Protein AF-A0A368HC05-F1 (afdb_monomer)

Radius of gyration: 36.29 Å; Cα contacts (8 Å, |Δi|>4): 33; chains: 1; bounding box: 78×77×83 Å

pLDDT: mean 83.7, std 17.06, range [34.53, 97.25]

Secondary structure (DSSP, 8-state):
-----------TT-----TTGGGTSPTTSSS--PPSTT-HHHHHHHHHHHHHHTTHHHHHHHHTSPPPHHHHHHHHHHHHHHHHHHHHHHHHHHHHHTT-S--SSTT----S-TTTSS--PPSTT-HHHHHHHHHHHHHHTTHHHHHHHHTSPPPHHHHHHHHHHHHHHHHHHHHHHHHHHHHHTT-S--SSTT----

InterPro domains:
  IPR001911 Small ribosomal subunit protein bS21 [PF01165] (32-84)
  IPR001911 Small ribosomal subunit protein bS21 [PF01165] (119-171)
  IPR001911 Small ribosomal subunit protein bS21 [PTHR21109] (20-108)
  IPR001911 Small ribosomal subunit protein bS21 [TIGR00030] (31-81)
  IPR001911 Small ribosomal subunit protein bS21 [TIGR00030] (118-168)

Sequence (198 aa):
MVRKWRGTLTQPFAVKLFKGIWNAHPRYATRTVMVKDNDVDSAFSLLNRLLDAEGLLKIVRRTQYYQKPYMQRQQLSIEASTAIFNEDMNRKMHFLMRKNRPDAYPGIWNAHPRYATRTVMVKDNDVDSAFSLLNRLLDAEGLLKIVRRTQYYQKPYMQRQQLSIEASTAIFNEDMNRKMHFLMRKNRPDAYPGQITS

Nearest PDB structures (foldseek):
  6zm6-assembly1_AQ  TM=9.755E-01  e=1.947E-06  Homo sapiens
  6gaz-assembly1_AU  TM=9.883E-01  e=2.551E-06  Sus scrofa
  7nql-assembly1_AU  TM=9.882E-01  e=3.827E-06  Sus scrofa
  8any-assembly1_AQ  TM=9.782E-01  e=3.827E-06  Homo sapiens
  7og4-assembly1_AQ  TM=9.625E-01  e=5.014E-06  Homo sapiens

Mean predicted aligned error: 17.77 Å

Organism: Ancylostoma caninum (NCBI:txid29170)

Structure (mmCIF, N/CA/C/O backbone):
data_AF-A0A368HC05-F1
#
_entry.id   AF-A0A368HC05-F1
#
loop_
_atom_site.group_PDB
_atom_site.id
_atom_site.type_symbol
_atom_site.label_atom_id
_atom_site.label_alt_id
_atom_site.label_comp_id
_atom_site.label_asym_id
_atom_site.label_entity_id
_atom_site.label_seq_id
_atom_site.pdbx_PDB_ins_code
_atom_site.Cartn_x
_atom_site.Cartn_y
_atom_site.Cartn_z
_atom_site.occupancy
_atom_site.B_iso_or_equiv
_atom_site.auth_seq_id
_atom_site.auth_comp_id
_atom_site.auth_asym_id
_atom_site.auth_atom_id
_atom_site.pdbx_PDB_model_num
ATOM 1 N N . MET A 1 1 ? -18.661 45.485 46.479 1.00 35.66 1 MET A N 1
ATOM 2 C CA . MET A 1 1 ? -19.164 45.098 45.138 1.00 35.66 1 MET A CA 1
ATOM 3 C C . MET A 1 1 ? -18.105 44.265 44.426 1.00 35.66 1 MET A C 1
ATOM 5 O O . MET A 1 1 ? -17.102 44.820 44.003 1.00 35.66 1 MET A O 1
ATOM 9 N N . VAL A 1 2 ? -18.291 42.947 44.316 1.00 35.25 2 VAL A N 1
ATOM 10 C CA . VAL A 1 2 ? -17.380 42.070 43.555 1.00 35.25 2 VAL A CA 1
ATOM 11 C C . VAL A 1 2 ? -17.986 41.850 42.171 1.00 35.25 2 VAL A C 1
ATOM 13 O O . VAL A 1 2 ? -19.094 41.321 42.055 1.00 35.25 2 VAL A O 1
ATOM 16 N N . ARG A 1 3 ? -17.294 42.293 41.115 1.00 34.53 3 ARG A N 1
ATOM 17 C CA . ARG A 1 3 ? -17.710 42.058 39.726 1.00 34.53 3 ARG A CA 1
ATOM 18 C C . ARG A 1 3 ? -17.686 40.551 39.450 1.00 34.53 3 ARG A C 1
ATOM 20 O O . ARG A 1 3 ? -16.621 39.965 39.296 1.00 34.53 3 ARG A O 1
ATOM 27 N N . LYS A 1 4 ? -18.863 39.919 39.369 1.00 40.84 4 LYS A N 1
ATOM 28 C CA . LYS A 1 4 ? -19.010 38.563 38.819 1.00 40.84 4 LYS A CA 1
ATOM 29 C C . LYS A 1 4 ? -18.745 38.633 37.316 1.00 40.84 4 LYS A C 1
ATOM 31 O O . LYS A 1 4 ? -19.579 39.126 36.560 1.00 40.84 4 LYS A O 1
ATOM 36 N N . TRP A 1 5 ? -17.569 38.183 36.899 1.00 35.38 5 TRP A N 1
ATOM 37 C CA . TRP A 1 5 ? -17.199 38.081 35.492 1.00 35.38 5 TRP A CA 1
ATOM 38 C C . TRP A 1 5 ? -18.128 37.064 34.799 1.00 35.38 5 TRP A C 1
ATOM 40 O O . TRP A 1 5 ? -18.176 35.900 35.191 1.00 35.38 5 TRP A O 1
ATOM 50 N N . ARG A 1 6 ? -18.919 37.509 33.811 1.00 43.97 6 ARG A N 1
ATOM 51 C CA . ARG A 1 6 ? -19.836 36.679 32.999 1.00 43.97 6 ARG A CA 1
ATOM 52 C C . ARG A 1 6 ? -19.186 36.275 31.670 1.00 43.97 6 ARG A C 1
ATOM 54 O O . ARG A 1 6 ? -19.789 36.427 30.614 1.00 43.97 6 ARG A O 1
ATOM 61 N N . GLY A 1 7 ? -17.939 35.818 31.698 1.00 42.97 7 GLY A N 1
ATOM 62 C CA . GLY A 1 7 ? -17.304 35.274 30.501 1.00 42.97 7 GLY A CA 1
ATOM 63 C C . GLY A 1 7 ? -17.669 33.807 30.331 1.00 42.97 7 GLY A C 1
ATOM 64 O O . GLY A 1 7 ? -17.359 32.980 31.186 1.00 42.97 7 GLY A O 1
ATOM 65 N N . THR A 1 8 ? -18.340 33.477 29.234 1.00 47.59 8 THR A N 1
ATOM 66 C CA . THR A 1 8 ? -18.475 32.102 28.760 1.00 47.59 8 THR A CA 1
ATOM 67 C C . THR A 1 8 ? -17.108 31.656 28.249 1.00 47.59 8 THR A C 1
ATOM 69 O O . THR A 1 8 ? -16.654 32.081 27.192 1.00 47.59 8 THR A O 1
ATOM 72 N N . LEU A 1 9 ? -16.412 30.833 29.033 1.00 42.25 9 LEU A N 1
ATOM 73 C CA . LEU A 1 9 ? -15.150 30.223 28.625 1.00 42.25 9 LEU A CA 1
ATOM 74 C C . LEU A 1 9 ? -15.465 29.198 27.525 1.00 42.25 9 LEU A C 1
ATOM 76 O O . LEU A 1 9 ? -15.889 28.077 27.797 1.00 42.25 9 LEU A O 1
ATOM 80 N N . THR A 1 10 ? -15.352 29.614 26.266 1.00 43.38 10 THR A N 1
ATOM 81 C CA . THR A 1 10 ? -15.552 28.741 25.108 1.00 43.38 10 THR A CA 1
ATOM 82 C C . THR A 1 10 ? -14.300 27.895 24.901 1.00 43.38 10 THR A C 1
ATOM 84 O O . THR A 1 10 ? -13.273 28.404 24.453 1.00 43.38 10 THR A O 1
ATOM 87 N N . GLN A 1 11 ? -14.367 26.600 25.217 1.00 47.38 11 GLN A N 1
ATOM 88 C CA . GLN A 1 11 ? -13.366 25.645 24.738 1.00 47.38 11 GLN A CA 1
ATOM 89 C C . GLN A 1 11 ? -13.563 25.392 23.230 1.00 47.38 11 GLN A C 1
ATOM 91 O O . GLN A 1 11 ? -14.706 25.282 22.783 1.00 47.38 11 GLN A O 1
ATOM 96 N N . PRO A 1 12 ? -12.482 25.249 22.441 1.00 45.84 12 PRO A N 1
ATOM 97 C CA . PRO A 1 12 ? -12.540 25.236 20.974 1.00 45.84 12 PRO A CA 1
ATOM 98 C C . PRO A 1 12 ? -13.197 23.995 20.341 1.00 45.84 12 PRO A C 1
ATOM 100 O O . PRO A 1 12 ? -13.335 23.952 19.123 1.00 45.84 12 PRO A O 1
ATOM 103 N N . PHE A 1 13 ? -13.627 23.001 21.130 1.00 49.38 13 PHE A N 1
ATOM 104 C CA . PHE A 1 13 ? -14.215 21.750 20.618 1.00 49.38 13 PHE A CA 1
ATOM 105 C C . PHE A 1 13 ? -15.522 21.330 21.314 1.00 49.38 13 PHE A C 1
ATOM 107 O O . PHE A 1 13 ? -15.960 20.192 21.164 1.00 49.38 13 PHE A O 1
ATOM 114 N N . ALA A 1 14 ? -16.162 22.219 22.078 1.00 41.44 14 ALA A N 1
ATOM 115 C CA . ALA A 1 14 ? -17.367 21.883 22.831 1.00 41.44 14 ALA A CA 1
ATOM 116 C C . ALA A 1 14 ? -18.643 22.309 22.086 1.00 41.44 14 ALA A C 1
ATOM 118 O O . ALA A 1 14 ? -18.869 23.494 21.832 1.00 41.44 14 ALA A O 1
ATOM 119 N N . VAL A 1 15 ? -19.513 21.336 21.794 1.00 47.12 15 VAL A N 1
ATOM 120 C CA . VAL A 1 15 ? -20.947 21.563 21.555 1.00 47.12 15 VAL A CA 1
ATOM 121 C C . VAL A 1 15 ? -21.466 22.535 22.619 1.00 47.12 15 VAL A C 1
ATOM 123 O O . VAL A 1 15 ? -21.141 22.385 23.798 1.00 47.12 15 VAL A O 1
ATOM 126 N N . LYS A 1 16 ? -22.262 23.537 22.217 1.00 43.28 16 LYS A N 1
ATOM 127 C CA . LYS A 1 16 ? -22.905 24.485 23.141 1.00 43.28 16 LYS A CA 1
ATOM 128 C C . LYS A 1 16 ? -23.723 23.697 24.168 1.00 43.28 16 LYS A C 1
ATOM 130 O O . LYS A 1 16 ? -24.840 23.274 23.880 1.00 43.28 16 LYS A O 1
ATOM 135 N N . LEU A 1 17 ? -23.179 23.498 25.366 1.00 45.72 17 LEU A N 1
ATOM 136 C CA . LEU A 1 17 ? -23.928 22.943 26.486 1.00 45.72 17 LEU A CA 1
ATOM 137 C C . LEU A 1 17 ? -24.874 24.033 26.990 1.00 45.72 17 LEU A C 1
ATOM 139 O O . LEU A 1 17 ? -24.558 24.797 27.901 1.00 45.72 17 LEU A O 1
ATOM 143 N N . PHE A 1 18 ? -26.044 24.127 26.361 1.00 45.69 18 PHE A N 1
ATOM 144 C CA . PHE A 1 18 ? -27.185 24.786 26.976 1.00 45.69 18 PHE A CA 1
ATOM 145 C C . PHE A 1 18 ? -27.462 24.111 28.327 1.00 45.69 18 PHE A C 1
ATOM 147 O O . PHE A 1 18 ? -27.410 22.885 28.466 1.00 45.69 18 PHE A O 1
ATOM 154 N N . LYS A 1 19 ? -27.741 24.919 29.348 1.00 44.38 19 LYS A N 1
ATOM 155 C CA . LYS A 1 19 ? -28.066 24.445 30.694 1.00 44.38 19 LYS A CA 1
ATOM 156 C C . LYS A 1 19 ? -29.402 23.682 30.637 1.00 44.38 19 LYS A C 1
ATOM 158 O O . LYS A 1 19 ? -30.432 24.311 30.440 1.00 44.38 19 LYS A O 1
ATOM 163 N N . GLY A 1 20 ? -29.380 22.351 30.782 1.00 53.03 20 GLY A N 1
ATOM 164 C CA . GLY A 1 20 ? -30.595 21.512 30.855 1.00 53.03 20 GLY A CA 1
ATOM 165 C C . GLY A 1 20 ? -30.603 20.209 30.037 1.00 53.03 20 GLY A C 1
ATOM 166 O O . GLY A 1 20 ? -31.472 19.375 30.261 1.00 53.03 20 GLY A O 1
ATOM 167 N N . ILE A 1 21 ? -29.638 19.974 29.139 1.00 52.88 21 ILE A N 1
ATOM 168 C CA . ILE A 1 21 ? -29.649 18.792 28.240 1.00 52.88 21 ILE A CA 1
ATOM 169 C C . ILE A 1 21 ? -29.359 17.461 28.957 1.00 52.88 21 ILE A C 1
ATOM 171 O O . ILE A 1 21 ? -29.750 16.402 28.471 1.00 52.88 21 ILE A O 1
ATOM 175 N N . TRP A 1 22 ? -28.755 17.493 30.146 1.00 50.25 22 TRP A N 1
ATOM 176 C CA . TRP A 1 22 ? -28.399 16.284 30.901 1.00 50.25 22 TRP A CA 1
ATOM 177 C C . TRP A 1 22 ? -29.6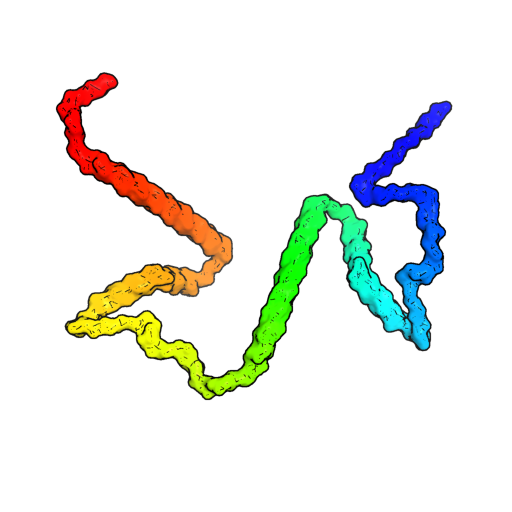02 15.400 31.293 1.00 50.25 22 TRP A C 1
ATOM 179 O O . TRP A 1 22 ? -29.396 14.241 31.631 1.00 50.25 22 TRP A O 1
ATOM 189 N N . ASN A 1 23 ? -30.838 15.908 31.170 1.00 54.50 23 ASN A N 1
ATOM 190 C CA . ASN A 1 23 ? -32.089 15.164 31.380 1.00 54.50 23 ASN A CA 1
ATOM 191 C C . ASN A 1 23 ? -33.071 15.260 30.191 1.00 54.50 23 ASN A C 1
ATOM 193 O O . ASN A 1 23 ? -34.251 14.965 30.356 1.00 54.50 23 ASN A O 1
ATOM 197 N N . ALA A 1 24 ? -32.629 15.708 29.008 1.00 63.72 24 ALA A N 1
ATOM 198 C CA . ALA A 1 24 ? -33.524 15.869 27.855 1.00 63.72 24 ALA A CA 1
ATOM 199 C C . ALA A 1 24 ? -33.944 14.526 27.232 1.00 63.72 24 ALA A C 1
ATOM 201 O O . ALA A 1 24 ? -35.020 14.423 26.649 1.00 63.72 24 ALA A O 1
ATOM 202 N N . HIS A 1 25 ? -33.101 13.495 27.354 1.00 67.31 25 HIS A N 1
ATOM 203 C CA . HIS A 1 25 ? -33.388 12.166 26.823 1.00 67.31 25 HIS A CA 1
ATOM 204 C C . HIS A 1 25 ? -34.002 11.255 27.893 1.00 67.31 25 HIS A C 1
ATOM 206 O O . HIS A 1 25 ? -33.554 11.288 29.045 1.00 67.31 25 HIS A O 1
ATOM 212 N N . PRO A 1 26 ? -34.987 10.410 27.531 1.00 82.56 26 PRO A N 1
ATOM 213 C CA . PRO A 1 26 ? -35.570 9.454 28.460 1.00 82.56 26 PRO A CA 1
ATOM 214 C C . PRO A 1 26 ? -34.496 8.540 29.058 1.00 82.56 26 PRO A C 1
ATOM 216 O O . PRO A 1 26 ? -33.637 8.003 28.349 1.00 82.56 26 PRO A O 1
ATOM 219 N N . ARG A 1 27 ? -34.551 8.348 30.380 1.00 81.88 27 ARG A N 1
ATOM 220 C CA . ARG A 1 27 ? -33.672 7.400 31.071 1.00 81.88 27 ARG A CA 1
ATOM 221 C C . ARG A 1 27 ? -33.913 5.992 30.535 1.00 81.88 27 ARG A C 1
ATOM 223 O O . ARG A 1 27 ? -35.046 5.623 30.252 1.00 81.88 27 ARG A O 1
ATOM 230 N N . TYR A 1 28 ? -32.837 5.221 30.412 1.00 84.06 28 TYR A N 1
ATOM 231 C CA . TYR A 1 28 ? -32.855 3.825 29.959 1.00 84.06 28 TYR A CA 1
ATOM 232 C C . TYR A 1 28 ? -33.336 3.580 28.520 1.00 84.06 28 TYR A C 1
ATOM 234 O O . TYR A 1 28 ? -33.469 2.427 28.124 1.00 84.06 28 TYR A O 1
ATOM 242 N N . ALA A 1 29 ? -33.546 4.626 27.716 1.00 85.31 29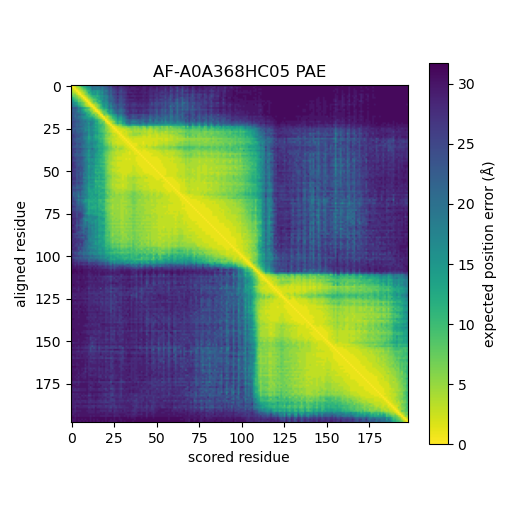 ALA A N 1
ATOM 243 C CA . ALA A 1 29 ? -33.904 4.472 26.305 1.00 85.31 29 ALA A CA 1
ATOM 244 C C . ALA A 1 29 ? -32.689 4.268 25.387 1.00 85.31 29 ALA A C 1
ATOM 246 O O . ALA A 1 29 ? -32.823 3.729 24.295 1.00 85.31 29 ALA A O 1
ATOM 247 N N . THR A 1 30 ? -31.502 4.717 25.803 1.00 84.81 30 THR A N 1
ATOM 248 C CA . THR A 1 30 ? -30.283 4.626 24.988 1.00 84.81 30 THR A CA 1
ATOM 249 C C . THR A 1 30 ? -29.269 3.696 25.636 1.00 84.81 30 THR A C 1
ATOM 251 O O . THR A 1 30 ? -29.061 3.759 26.847 1.00 84.81 30 THR A O 1
ATOM 254 N N . ARG A 1 31 ? -28.615 2.861 24.815 1.00 87.25 31 ARG A N 1
ATOM 255 C CA . ARG A 1 31 ? -27.502 1.971 25.212 1.00 87.25 31 ARG A CA 1
ATOM 256 C C . ARG A 1 31 ? -27.833 1.047 26.390 1.00 87.25 31 ARG A C 1
ATOM 258 O O . ARG A 1 31 ? -26.967 0.719 27.195 1.00 87.25 31 ARG A O 1
ATOM 265 N N . THR A 1 32 ? -29.091 0.641 26.487 1.00 91.44 32 THR A N 1
ATOM 266 C CA . THR A 1 32 ? -29.581 -0.350 27.441 1.00 91.44 32 THR A CA 1
ATOM 267 C C . THR A 1 32 ? -29.785 -1.683 26.738 1.00 91.44 32 THR A C 1
ATOM 269 O O . THR A 1 32 ? -30.194 -1.738 25.580 1.00 91.44 32 THR A O 1
ATOM 272 N N . VAL A 1 33 ? -29.469 -2.767 27.440 1.00 94.12 33 VAL A N 1
ATOM 273 C CA . VAL A 1 33 ? -29.647 -4.140 26.964 1.00 94.12 33 VAL A CA 1
ATOM 274 C C . VAL A 1 33 ? -30.415 -4.892 28.039 1.00 94.12 33 VAL A C 1
ATOM 276 O O . VAL A 1 33 ? -30.068 -4.812 29.217 1.00 94.12 33 VAL A O 1
ATOM 279 N N . MET A 1 34 ? -31.476 -5.589 27.636 1.00 95.69 34 MET A N 1
ATOM 280 C CA . MET A 1 34 ? -32.229 -6.463 28.532 1.00 95.69 34 MET A CA 1
ATOM 281 C C . MET A 1 34 ? -31.489 -7.788 28.696 1.00 95.69 34 MET A C 1
ATOM 283 O O . MET A 1 34 ? -30.987 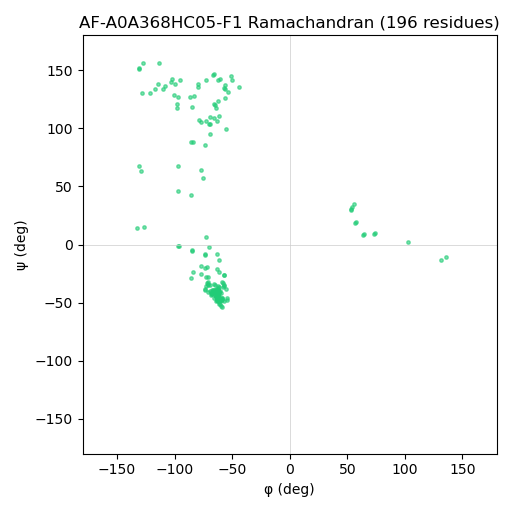-8.350 27.722 1.00 95.69 34 MET A O 1
ATOM 287 N N . VAL A 1 35 ? -31.443 -8.288 29.928 1.00 97.06 35 VAL A N 1
ATOM 288 C CA . VAL A 1 35 ? -30.842 -9.584 30.246 1.00 97.06 35 VAL A CA 1
ATOM 289 C C . VAL A 1 35 ? -31.900 -10.667 30.067 1.00 97.06 35 VAL A C 1
ATOM 291 O O . VAL A 1 35 ? -32.989 -10.570 30.631 1.00 97.06 35 VAL A O 1
ATOM 294 N N . LYS A 1 36 ? -31.583 -11.694 29.277 1.00 96.12 36 LYS A N 1
ATOM 295 C CA . LYS A 1 36 ? -32.444 -12.862 29.079 1.00 96.12 36 LYS A CA 1
ATOM 296 C C . LYS A 1 36 ? -31.947 -14.003 29.966 1.00 96.12 36 LYS A C 1
ATOM 298 O O . LYS A 1 36 ? -30.743 -14.196 30.071 1.00 96.12 36 LYS A O 1
ATOM 303 N N . ASP A 1 37 ? -32.863 -14.728 30.609 1.00 96.12 37 ASP A N 1
ATOM 304 C CA . ASP A 1 37 ? -32.568 -15.939 31.396 1.00 96.12 37 ASP A CA 1
ATOM 305 C C . ASP A 1 37 ? -31.469 -15.749 32.468 1.00 96.12 37 ASP A C 1
ATOM 307 O O . ASP A 1 37 ? -30.741 -16.676 32.805 1.00 96.12 37 ASP A O 1
ATOM 311 N N . ASN A 1 38 ? -31.350 -14.527 33.006 1.00 95.38 38 ASN A N 1
ATOM 312 C CA . ASN A 1 38 ? -30.307 -14.112 33.955 1.00 95.38 38 ASN A CA 1
ATOM 313 C C . ASN A 1 38 ? -28.853 -14.285 33.449 1.00 95.38 38 ASN A C 1
ATOM 315 O O . ASN A 1 38 ? -27.916 -14.276 34.246 1.00 95.38 38 ASN A O 1
ATOM 319 N N . ASP A 1 39 ? -28.644 -14.399 32.135 1.00 96.69 39 ASP A N 1
ATOM 320 C CA . ASP A 1 39 ? -27.316 -14.473 31.521 1.00 96.69 39 ASP A CA 1
ATOM 321 C C . ASP A 1 39 ? -26.732 -13.068 31.297 1.00 96.69 39 ASP A C 1
ATOM 323 O O . ASP A 1 39 ? -26.915 -12.418 30.262 1.00 96.69 39 ASP A O 1
ATOM 327 N N . VAL A 1 40 ? -26.044 -12.572 32.325 1.00 96.44 40 VAL A N 1
ATOM 328 C CA . VAL A 1 40 ? -25.442 -11.232 32.337 1.00 96.44 40 VAL A CA 1
ATOM 329 C C . VAL A 1 40 ? -24.232 -11.140 31.402 1.00 96.44 40 VAL A C 1
ATOM 331 O O . VAL A 1 40 ? -24.004 -10.088 30.800 1.00 96.44 40 VAL A O 1
ATOM 334 N N . ASP A 1 41 ? -23.477 -12.226 31.231 1.00 97.19 41 ASP A N 1
ATOM 335 C CA . ASP A 1 41 ? -22.230 -12.225 30.463 1.00 97.19 41 ASP A CA 1
ATOM 336 C C . ASP A 1 41 ? -22.488 -12.070 28.963 1.00 97.19 41 ASP A C 1
ATOM 338 O O . ASP A 1 41 ? -21.793 -11.301 28.280 1.00 97.19 41 ASP A O 1
ATOM 342 N N . SER A 1 42 ? -23.518 -12.738 28.435 1.00 96.69 42 SER A N 1
ATOM 343 C CA . SER A 1 42 ? -23.902 -12.568 27.032 1.00 96.69 42 SER A CA 1
ATOM 344 C C . SER A 1 42 ? -24.486 -11.181 26.768 1.00 96.69 42 SER A C 1
ATOM 346 O O . SER A 1 42 ? -24.131 -10.550 25.765 1.00 96.69 42 SER A O 1
ATOM 348 N N . ALA A 1 43 ? -25.301 -10.656 27.690 1.00 97.25 43 ALA A N 1
ATOM 349 C CA . ALA A 1 43 ? -25.859 -9.309 27.610 1.00 97.25 43 ALA A CA 1
ATOM 350 C C . ALA A 1 43 ? -24.762 -8.230 27.639 1.00 97.25 43 ALA A C 1
ATOM 352 O O . ALA A 1 43 ? -24.772 -7.307 26.820 1.00 97.25 43 ALA A O 1
ATOM 353 N N . PHE A 1 44 ? -23.772 -8.366 28.525 1.00 96.75 44 PHE A N 1
ATOM 354 C CA . PHE A 1 44 ? -22.635 -7.450 28.614 1.00 96.75 44 PHE A CA 1
ATOM 355 C C . PHE A 1 44 ? -21.731 -7.533 27.379 1.00 96.75 44 PHE A C 1
ATOM 357 O O . PHE A 1 44 ? -21.318 -6.511 26.826 1.00 96.75 44 PHE A O 1
ATOM 364 N N . SER A 1 45 ? -21.464 -8.746 26.891 1.00 96.69 45 SER A N 1
ATOM 365 C CA . SER A 1 45 ? -20.699 -8.965 25.658 1.00 96.69 45 SER A CA 1
ATOM 366 C C . SER A 1 45 ? -21.399 -8.357 24.437 1.00 96.69 45 SER A C 1
ATOM 368 O O . SER A 1 45 ? -20.748 -7.767 23.570 1.00 96.69 45 SER A O 1
ATOM 370 N N . LEU A 1 46 ? -22.731 -8.459 24.373 1.00 96.00 46 LEU A N 1
ATOM 371 C CA . LEU A 1 46 ? -23.548 -7.819 23.343 1.00 96.00 46 LEU A CA 1
ATOM 372 C C . LEU A 1 46 ? -23.490 -6.294 23.450 1.00 96.00 46 LEU A C 1
ATOM 374 O O . LEU A 1 46 ? -23.252 -5.637 22.437 1.00 96.00 46 LEU A O 1
ATOM 378 N N . LEU A 1 47 ? -23.628 -5.740 24.658 1.00 95.56 47 LEU A N 1
ATOM 379 C CA . LEU A 1 47 ? -23.494 -4.304 24.894 1.00 95.56 47 LEU A CA 1
ATOM 380 C C . LEU A 1 47 ? -22.123 -3.791 24.430 1.00 95.56 47 LEU A C 1
ATOM 382 O O . LEU A 1 47 ? -22.059 -2.830 23.669 1.00 95.56 47 LEU A O 1
ATOM 386 N N . ASN A 1 48 ? -21.030 -4.461 24.806 1.00 95.62 48 ASN A N 1
ATOM 387 C CA . ASN A 1 48 ? -19.680 -4.079 24.382 1.00 95.62 48 ASN A CA 1
ATOM 388 C C . ASN A 1 48 ? -19.507 -4.114 22.861 1.00 95.62 48 ASN A C 1
ATOM 390 O O . ASN A 1 48 ? -18.898 -3.205 22.299 1.00 95.62 48 ASN A O 1
ATOM 394 N N . ARG A 1 49 ? -20.073 -5.120 22.182 1.00 96.31 49 ARG A N 1
ATOM 395 C CA . ARG A 1 49 ? -20.038 -5.211 20.715 1.00 96.31 49 ARG A CA 1
ATOM 396 C C . ARG A 1 49 ? -20.777 -4.047 20.055 1.00 96.31 49 ARG A C 1
ATOM 398 O O . ARG A 1 49 ? -20.264 -3.482 19.095 1.00 96.31 49 ARG A O 1
ATOM 405 N N . LEU A 1 50 ? -21.952 -3.677 20.570 1.00 94.94 50 LEU A N 1
ATOM 406 C CA . LEU A 1 50 ? -22.719 -2.530 20.071 1.00 94.94 50 LEU A CA 1
ATOM 407 C C . LEU A 1 50 ? -21.955 -1.214 20.282 1.00 94.94 50 LEU A C 1
ATOM 409 O O . LEU A 1 50 ? -21.833 -0.417 19.355 1.00 94.94 50 LEU A O 1
ATOM 413 N N . LEU A 1 51 ? -21.364 -1.019 21.465 1.00 92.81 51 LEU A N 1
ATOM 414 C CA . LEU A 1 51 ? -20.559 0.169 21.769 1.00 92.81 51 LEU A CA 1
ATOM 415 C C . LEU A 1 51 ? -19.283 0.262 20.917 1.00 92.81 51 LEU A C 1
ATOM 417 O O . LEU A 1 51 ? -18.860 1.367 20.569 1.00 92.81 51 LEU A O 1
ATOM 421 N N . ASP A 1 52 ? -18.652 -0.868 20.588 1.00 92.50 52 ASP A N 1
ATOM 422 C CA . ASP A 1 52 ? -17.476 -0.894 19.713 1.00 92.50 52 ASP A CA 1
ATOM 423 C C . ASP A 1 52 ? -17.844 -0.647 18.243 1.00 92.50 52 ASP A C 1
ATOM 425 O O . ASP A 1 52 ? -17.147 0.104 17.559 1.00 92.50 52 ASP A O 1
ATOM 429 N N . ALA A 1 53 ? -18.978 -1.189 17.777 1.00 92.31 53 ALA A N 1
ATOM 430 C CA . ALA A 1 53 ? -19.503 -0.950 16.431 1.00 92.31 53 ALA A CA 1
ATOM 431 C C . ALA A 1 53 ? -19.844 0.533 16.190 1.00 92.31 53 ALA A C 1
ATOM 433 O O . ALA A 1 53 ? -19.535 1.068 15.127 1.00 92.31 53 ALA A O 1
ATOM 434 N N . GLU A 1 54 ? -20.400 1.223 17.192 1.00 89.56 54 GLU A N 1
ATOM 435 C CA . GLU A 1 54 ? -20.608 2.682 17.170 1.00 89.56 54 GLU A CA 1
ATOM 436 C C . GLU A 1 54 ? -19.303 3.485 17.358 1.00 89.56 54 GLU A C 1
ATOM 438 O O . GLU A 1 54 ? -19.288 4.710 17.225 1.00 89.56 54 GLU A O 1
ATOM 443 N N . GLY A 1 55 ? -18.194 2.824 17.703 1.00 87.25 55 GLY A N 1
ATOM 444 C CA . GLY A 1 55 ? -16.901 3.457 17.958 1.00 87.25 55 GLY A CA 1
ATOM 445 C C . GLY A 1 55 ? -16.806 4.207 19.292 1.00 87.25 55 GLY A C 1
ATOM 446 O O . GLY A 1 55 ? -15.806 4.887 19.535 1.00 87.25 55 GLY A O 1
ATOM 447 N N . LEU A 1 56 ? -17.789 4.076 20.190 1.00 87.69 56 LEU A N 1
ATOM 448 C CA . LEU A 1 56 ? -17.819 4.780 21.478 1.00 87.69 56 LEU A CA 1
ATOM 449 C C . LEU A 1 56 ? -16.643 4.399 22.372 1.00 87.69 56 LEU A C 1
ATOM 451 O O . LEU A 1 56 ? -16.025 5.274 22.976 1.00 87.69 56 LEU A O 1
ATOM 455 N N . LEU A 1 57 ? -16.271 3.117 22.404 1.00 88.94 57 LEU A N 1
ATOM 456 C CA . LEU A 1 57 ? -15.106 2.667 23.170 1.00 88.94 57 LEU A CA 1
ATOM 457 C C . LEU A 1 57 ? -13.808 3.309 22.659 1.00 88.94 57 LEU A C 1
ATOM 459 O O . LEU A 1 57 ? -12.941 3.672 23.457 1.00 88.94 57 LEU A O 1
ATOM 463 N N . LYS A 1 58 ? -13.682 3.519 21.341 1.00 87.69 58 LYS A N 1
ATOM 464 C CA . LYS A 1 58 ? -12.540 4.237 20.750 1.00 87.69 58 LYS A CA 1
ATOM 465 C C . LYS A 1 58 ? -12.550 5.709 21.142 1.00 87.69 58 LYS A C 1
ATOM 467 O O . LYS A 1 58 ? -11.493 6.237 21.476 1.00 87.69 58 LYS A O 1
ATOM 472 N N . ILE A 1 59 ? -13.716 6.357 21.126 1.00 89.12 59 ILE A N 1
ATOM 473 C CA . ILE A 1 59 ? -13.860 7.756 21.551 1.00 89.12 59 ILE A CA 1
ATOM 474 C C . ILE A 1 59 ? -13.424 7.899 23.007 1.00 89.12 59 ILE A C 1
ATOM 476 O O . ILE A 1 59 ? -12.515 8.677 23.270 1.00 89.12 59 ILE A O 1
ATOM 480 N N . VAL A 1 60 ? -13.981 7.093 23.919 1.00 88.94 60 VAL A N 1
ATOM 481 C CA . VAL A 1 60 ? -13.660 7.135 25.357 1.00 88.94 60 VAL A CA 1
ATOM 482 C C . VAL A 1 60 ? -12.155 6.993 25.596 1.00 88.94 60 VAL A C 1
ATOM 484 O O . VAL A 1 60 ? -11.568 7.813 26.301 1.00 88.94 60 VAL A O 1
ATOM 487 N N . ARG A 1 61 ? -11.509 6.008 24.954 1.00 88.81 61 ARG A N 1
ATOM 488 C CA . ARG A 1 61 ? -10.054 5.794 25.059 1.00 88.81 61 ARG A CA 1
ATOM 489 C C . ARG A 1 61 ? -9.248 6.975 24.509 1.00 88.81 61 ARG A C 1
ATOM 491 O O . ARG A 1 61 ? -8.258 7.370 25.113 1.00 88.81 61 ARG A O 1
ATOM 498 N N . ARG A 1 62 ? -9.665 7.561 23.381 1.00 86.31 62 ARG A N 1
ATOM 499 C CA . ARG A 1 62 ? -8.980 8.710 22.756 1.00 86.31 62 ARG A CA 1
ATOM 500 C C . ARG A 1 62 ? -9.148 10.002 23.548 1.00 86.31 62 ARG A C 1
ATOM 502 O O . ARG A 1 62 ? -8.236 10.816 23.556 1.00 86.31 62 ARG A O 1
ATOM 509 N N . THR A 1 63 ? -10.291 10.197 24.202 1.00 87.25 63 THR A N 1
ATOM 510 C CA . THR A 1 63 ? -10.586 11.407 24.982 1.00 87.25 63 THR A CA 1
ATOM 511 C C . THR A 1 63 ? -10.050 11.362 26.409 1.00 87.25 63 THR A C 1
ATOM 513 O O . THR A 1 6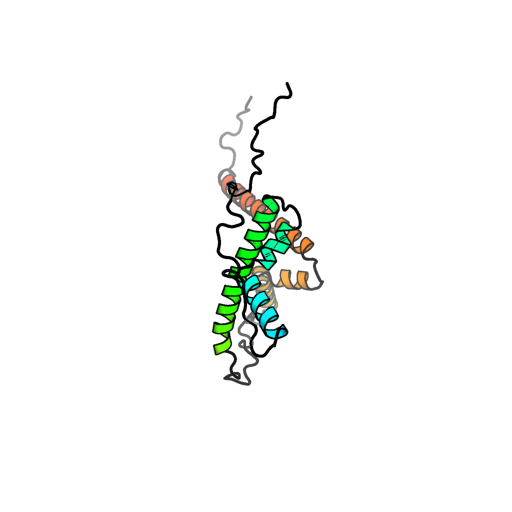3 ? -10.154 12.362 27.113 1.00 87.25 63 THR A O 1
ATOM 516 N N . GLN A 1 64 ? -9.473 10.237 26.848 1.00 87.75 64 GLN A N 1
ATOM 517 C CA . GLN A 1 64 ? -8.862 10.122 28.176 1.00 87.75 64 GLN A CA 1
ATOM 518 C C . GLN A 1 64 ? -7.729 11.142 28.377 1.00 87.75 64 GLN A C 1
ATOM 520 O O . GLN A 1 64 ? -7.544 11.652 29.480 1.00 87.75 64 GLN A O 1
ATOM 525 N N . TYR A 1 65 ? -7.012 11.480 27.301 1.00 91.06 65 TYR A N 1
ATOM 526 C CA . TYR A 1 65 ? -5.974 12.505 27.287 1.00 91.06 65 TYR A CA 1
ATOM 527 C C . TYR A 1 65 ? -6.183 13.456 26.111 1.00 91.06 65 TYR A C 1
ATOM 529 O O . TYR A 1 65 ? -6.706 13.076 25.066 1.00 91.06 65 TYR A O 1
ATOM 537 N N . TYR A 1 66 ? -5.747 14.707 26.261 1.00 91.81 66 TYR A N 1
ATOM 538 C CA . TYR A 1 66 ? -5.838 15.672 25.171 1.00 91.81 66 TYR A CA 1
ATOM 539 C C . TYR A 1 66 ? -4.937 15.269 23.995 1.00 91.81 66 TYR A C 1
ATOM 541 O O . TYR A 1 66 ? -3.713 15.198 24.123 1.00 91.81 66 TYR A O 1
ATOM 549 N N . GLN A 1 67 ? -5.546 15.075 22.826 1.00 88.06 67 GLN A N 1
ATOM 550 C CA . GLN A 1 67 ? -4.845 14.849 21.568 1.00 88.06 67 GLN A CA 1
ATOM 551 C C . GLN A 1 67 ? -4.737 16.163 20.785 1.00 88.06 67 GLN A C 1
ATOM 553 O O . GLN A 1 67 ? -5.735 16.831 20.517 1.00 88.06 67 GLN A O 1
ATOM 558 N N . LYS A 1 68 ? -3.520 16.537 20.375 1.00 93.56 68 LYS A N 1
ATOM 559 C CA . LYS A 1 68 ? -3.305 17.748 19.568 1.00 93.56 68 LYS A CA 1
ATOM 560 C C . LYS A 1 68 ? -3.957 17.596 18.176 1.00 93.56 68 LYS A C 1
ATOM 562 O O . LYS A 1 68 ? -3.883 16.507 17.601 1.00 93.56 68 LYS A O 1
ATOM 567 N N . PRO A 1 69 ? -4.484 18.671 17.554 1.00 93.56 69 PRO A N 1
ATOM 568 C CA . PRO A 1 69 ? -5.221 18.574 16.287 1.00 93.56 69 PRO A CA 1
ATOM 569 C C . PRO A 1 69 ? -4.447 17.924 15.133 1.00 93.56 69 PRO A C 1
ATOM 571 O O . PRO A 1 69 ? -5.026 17.205 14.323 1.00 93.56 69 PRO A O 1
ATOM 574 N N . TYR A 1 70 ? -3.131 18.146 15.040 1.00 93.69 70 TYR A N 1
ATOM 575 C CA . TYR A 1 70 ? -2.323 17.523 13.986 1.00 93.69 70 TYR A CA 1
ATOM 576 C C . TYR A 1 70 ? -2.180 16.005 14.179 1.00 93.69 70 TYR A C 1
ATOM 578 O O . TYR A 1 70 ? -2.194 15.276 13.192 1.00 93.69 70 TYR A O 1
ATOM 586 N N . MET A 1 71 ? -2.102 15.527 15.428 1.00 93.81 71 MET A N 1
ATOM 587 C CA . MET A 1 71 ? -2.044 14.096 15.743 1.00 93.81 71 MET A CA 1
ATOM 588 C C . MET A 1 71 ? -3.364 13.418 15.374 1.00 93.81 71 MET A C 1
ATOM 590 O O . MET A 1 71 ? -3.361 12.335 14.799 1.00 93.81 71 MET A O 1
ATOM 594 N N . GLN A 1 72 ? -4.493 14.080 15.648 1.00 89.94 72 GLN A N 1
ATOM 595 C CA . GLN A 1 72 ? -5.816 13.580 15.275 1.00 89.94 72 GLN A CA 1
ATOM 596 C C . GLN A 1 72 ? -5.974 13.481 13.750 1.00 89.94 72 GLN A C 1
ATOM 598 O O . GLN A 1 72 ? -6.447 12.463 13.248 1.00 89.94 72 GLN A O 1
ATOM 603 N N . ARG A 1 73 ? -5.529 14.502 13.000 1.00 91.94 73 ARG A N 1
ATOM 604 C CA . ARG A 1 73 ? -5.535 14.476 11.526 1.00 91.94 73 ARG A CA 1
ATOM 605 C C . ARG A 1 73 ? -4.651 13.366 10.960 1.00 91.94 73 ARG A C 1
ATOM 607 O O . ARG A 1 73 ? -5.064 12.677 10.033 1.00 91.94 73 ARG A O 1
ATOM 614 N N . GLN A 1 74 ? -3.457 13.183 11.522 1.00 93.81 74 GLN A N 1
ATOM 615 C CA . GLN A 1 74 ? -2.545 12.116 11.112 1.00 93.81 74 GLN A CA 1
ATOM 616 C C . GLN A 1 74 ? -3.165 10.737 11.353 1.00 93.81 74 GLN A C 1
ATOM 618 O O . GLN A 1 74 ? -3.179 9.909 10.447 1.00 93.81 74 GLN A O 1
ATOM 623 N N . GLN A 1 75 ? -3.730 10.519 12.541 1.00 90.94 75 GLN A N 1
ATOM 624 C CA . GLN A 1 75 ? -4.397 9.269 12.891 1.00 90.94 75 GLN A CA 1
ATOM 625 C C . GLN A 1 75 ? -5.563 8.963 11.943 1.00 90.94 75 GLN A C 1
ATOM 627 O O . GLN A 1 75 ? -5.665 7.846 11.445 1.00 90.94 75 GLN A O 1
ATOM 632 N N . LEU A 1 76 ? -6.408 9.957 11.649 1.00 89.06 76 LEU A N 1
ATOM 633 C CA . LEU A 1 76 ? -7.540 9.803 10.733 1.00 89.06 76 LEU A CA 1
ATOM 634 C C . LEU A 1 76 ? -7.079 9.435 9.316 1.00 89.06 76 LEU A C 1
ATOM 636 O O . LEU A 1 76 ? -7.671 8.561 8.690 1.00 89.06 76 LEU A O 1
ATOM 640 N N . SER A 1 77 ? -5.999 10.053 8.831 1.00 92.75 77 SER A N 1
ATOM 641 C CA . SER A 1 77 ? -5.410 9.730 7.525 1.00 92.75 77 SER A CA 1
ATOM 642 C C . SER A 1 77 ? -4.887 8.289 7.463 1.00 92.75 77 SER A C 1
ATOM 644 O O . SER A 1 77 ? -5.152 7.568 6.498 1.00 92.75 77 SER A O 1
ATOM 646 N N . ILE A 1 78 ? -4.201 7.836 8.520 1.00 94.88 78 ILE A N 1
ATOM 647 C CA . ILE A 1 78 ? -3.710 6.455 8.636 1.00 94.88 78 ILE A CA 1
ATOM 648 C C . ILE A 1 78 ? -4.883 5.471 8.671 1.00 94.88 78 ILE A C 1
ATOM 650 O O . ILE A 1 78 ? -4.857 4.467 7.962 1.00 94.88 78 ILE A O 1
ATOM 654 N N . GLU A 1 79 ? -5.921 5.759 9.458 1.00 91.44 79 GLU A N 1
ATOM 655 C CA . GLU A 1 79 ? -7.115 4.914 9.568 1.00 91.44 79 GLU A CA 1
ATOM 656 C C . GLU A 1 79 ? -7.853 4.794 8.236 1.00 91.44 79 GLU A C 1
ATOM 658 O O . GLU A 1 79 ? -8.165 3.680 7.820 1.00 91.44 79 GLU A O 1
ATOM 663 N N . ALA A 1 80 ? -8.056 5.910 7.532 1.00 90.12 80 ALA A N 1
ATOM 664 C CA . ALA A 1 80 ? -8.676 5.913 6.211 1.00 90.12 80 ALA A CA 1
ATOM 665 C C . ALA A 1 80 ? -7.854 5.102 5.196 1.00 90.12 80 ALA A C 1
ATOM 667 O O . ALA A 1 80 ? -8.391 4.233 4.514 1.00 90.12 80 ALA A O 1
ATOM 668 N N . SER A 1 81 ? -6.538 5.328 5.143 1.00 90.69 81 SER A N 1
ATOM 669 C CA . SER A 1 81 ? -5.645 4.621 4.213 1.00 90.69 81 SER A CA 1
ATOM 670 C C . SER A 1 81 ? -5.601 3.116 4.495 1.00 90.69 81 SER A C 1
ATOM 672 O O . SER A 1 81 ? -5.646 2.303 3.576 1.00 90.69 81 SER A O 1
ATOM 674 N N . THR A 1 82 ? -5.562 2.738 5.775 1.00 93.94 82 THR A N 1
ATOM 675 C CA . THR A 1 82 ? -5.556 1.333 6.207 1.00 93.94 82 THR A CA 1
ATOM 676 C C . THR A 1 82 ? -6.887 0.652 5.892 1.00 93.94 82 THR A C 1
ATOM 678 O O . THR A 1 82 ? -6.895 -0.500 5.465 1.00 93.94 82 THR A O 1
ATOM 681 N N . ALA A 1 83 ? -8.013 1.352 6.065 1.00 92.56 83 ALA A N 1
ATOM 682 C CA . ALA A 1 83 ? -9.335 0.830 5.730 1.00 92.56 83 ALA A CA 1
ATOM 683 C C . ALA A 1 83 ? -9.467 0.548 4.226 1.00 92.56 83 ALA A C 1
ATOM 685 O O . ALA A 1 83 ? -9.850 -0.561 3.862 1.00 92.56 83 ALA A O 1
ATOM 686 N N . ILE A 1 84 ? -9.065 1.501 3.375 1.00 92.62 84 ILE A N 1
ATOM 687 C CA . ILE A 1 84 ? -9.062 1.339 1.911 1.00 92.62 84 ILE A CA 1
ATOM 688 C C . ILE A 1 84 ? -8.175 0.158 1.508 1.00 92.62 84 ILE A C 1
ATOM 690 O O . ILE A 1 84 ? -8.598 -0.716 0.755 1.00 92.62 84 ILE A O 1
ATOM 694 N N . PHE A 1 85 ? -6.961 0.086 2.059 1.00 95.75 85 PHE A N 1
ATOM 695 C CA . PHE A 1 85 ? -6.037 -1.005 1.765 1.00 95.75 85 PHE A CA 1
ATOM 696 C C . PHE A 1 85 ? -6.612 -2.372 2.153 1.00 95.75 85 PHE A C 1
ATOM 698 O O . PHE A 1 85 ? -6.570 -3.307 1.357 1.00 95.75 85 PHE A O 1
ATOM 705 N N . ASN A 1 86 ? -7.170 -2.497 3.359 1.00 94.38 86 ASN A N 1
ATOM 706 C CA . ASN A 1 86 ? -7.765 -3.748 3.826 1.00 94.38 86 ASN A CA 1
ATOM 707 C C . ASN A 1 86 ? -8.983 -4.145 2.984 1.00 94.38 86 ASN A C 1
ATOM 709 O O . ASN A 1 86 ? -9.156 -5.322 2.676 1.00 94.38 86 ASN A O 1
ATOM 713 N N . GLU A 1 87 ? -9.809 -3.177 2.588 1.00 95.75 87 GLU A N 1
ATOM 714 C CA . GLU A 1 87 ? -10.948 -3.408 1.704 1.00 95.75 87 GLU A CA 1
ATOM 715 C C . GLU A 1 87 ? -10.499 -3.937 0.334 1.00 95.75 87 GLU A C 1
ATOM 717 O O . GLU A 1 87 ? -10.986 -4.978 -0.116 1.00 95.75 87 GLU A O 1
ATOM 722 N N . ASP A 1 88 ? -9.521 -3.288 -0.297 1.00 96.69 88 ASP A N 1
ATOM 723 C CA . ASP A 1 88 ? -8.981 -3.711 -1.591 1.00 96.69 88 ASP A CA 1
ATOM 724 C C . ASP A 1 88 ? -8.266 -5.065 -1.509 1.00 96.69 88 ASP A C 1
ATOM 726 O O . ASP A 1 88 ? -8.431 -5.916 -2.389 1.00 96.69 88 ASP A O 1
ATOM 730 N N . MET A 1 89 ? -7.525 -5.319 -0.428 1.00 96.88 89 MET A N 1
ATOM 731 C CA . MET A 1 89 ? -6.900 -6.617 -0.172 1.00 96.88 89 MET A CA 1
ATOM 732 C C . MET A 1 89 ? -7.938 -7.725 -0.002 1.00 96.88 89 MET A C 1
ATOM 734 O O . MET A 1 89 ? -7.775 -8.798 -0.586 1.00 96.88 89 MET A O 1
ATOM 738 N N . ASN A 1 90 ? -9.028 -7.468 0.726 1.00 96.56 90 ASN A N 1
ATOM 739 C CA . ASN A 1 90 ? -10.128 -8.418 0.879 1.00 96.56 90 ASN A CA 1
ATOM 740 C C . ASN A 1 90 ? -10.812 -8.697 -0.463 1.00 96.56 90 ASN A C 1
ATOM 742 O O . ASN A 1 90 ? -11.027 -9.858 -0.815 1.00 96.56 90 ASN A O 1
ATOM 746 N N . ARG A 1 91 ? -11.082 -7.660 -1.265 1.00 96.25 91 ARG A N 1
ATOM 747 C CA . ARG A 1 91 ? -11.639 -7.808 -2.621 1.00 96.25 91 ARG A CA 1
ATOM 748 C C . ARG A 1 91 ? -10.725 -8.648 -3.515 1.00 96.25 91 ARG A C 1
ATOM 750 O O . ARG A 1 91 ? -11.190 -9.584 -4.168 1.00 96.25 91 ARG A O 1
ATOM 757 N N . LYS A 1 92 ? -9.419 -8.368 -3.507 1.00 96.69 92 LYS A N 1
ATOM 758 C CA . LYS A 1 92 ? -8.415 -9.126 -4.267 1.00 96.69 92 LYS A CA 1
ATOM 759 C C . LYS A 1 92 ? -8.323 -10.575 -3.800 1.00 96.69 92 LYS A C 1
ATOM 761 O O . LYS A 1 92 ? -8.258 -11.478 -4.631 1.00 96.69 92 LYS A O 1
ATOM 766 N N . MET A 1 93 ? -8.347 -10.809 -2.492 1.00 95.50 93 MET A N 1
ATOM 767 C CA . MET A 1 93 ? -8.355 -12.148 -1.916 1.00 95.50 93 MET A CA 1
ATOM 768 C C . MET A 1 93 ? -9.590 -12.924 -2.377 1.00 95.50 93 MET A C 1
ATOM 770 O O . MET A 1 93 ? -9.432 -13.997 -2.944 1.00 95.50 93 MET A O 1
ATOM 774 N N . HIS A 1 94 ? -10.800 -12.372 -2.248 1.00 95.00 94 HIS A N 1
ATOM 775 C CA . HIS A 1 94 ? -12.023 -13.024 -2.736 1.00 95.00 94 HIS A CA 1
ATOM 776 C C . HIS A 1 94 ? -11.986 -13.319 -4.240 1.00 95.00 94 HIS A C 1
ATOM 778 O O . HIS A 1 94 ? -12.453 -14.372 -4.679 1.00 95.00 94 HIS A O 1
ATOM 784 N N . PHE A 1 95 ? -11.395 -12.426 -5.035 1.00 94.88 95 PHE A N 1
ATOM 785 C CA . PHE A 1 95 ? -11.186 -12.658 -6.460 1.00 94.88 95 PHE A CA 1
ATOM 786 C C . PHE A 1 95 ? -10.236 -13.839 -6.721 1.00 94.88 95 PHE A C 1
ATOM 788 O O . PHE A 1 95 ? -10.562 -14.739 -7.499 1.00 94.88 95 PHE A O 1
ATOM 795 N N . LEU A 1 96 ? -9.084 -13.869 -6.044 1.00 93.88 96 LEU A N 1
ATOM 796 C CA . LEU A 1 96 ? -8.074 -14.921 -6.187 1.00 93.88 96 LEU A CA 1
ATOM 797 C C . LEU A 1 96 ? -8.507 -16.260 -5.586 1.00 93.88 96 LEU A C 1
ATOM 799 O O . LEU A 1 96 ? -8.097 -17.298 -6.095 1.00 93.88 96 LEU A O 1
ATOM 803 N N . MET A 1 97 ? -9.372 -16.268 -4.570 1.00 93.12 97 MET A N 1
ATOM 804 C CA . MET A 1 97 ? -9.899 -17.497 -3.963 1.00 93.12 97 MET A CA 1
ATOM 805 C C . MET A 1 97 ? -10.607 -18.395 -4.985 1.00 93.12 97 MET A C 1
ATOM 807 O O . MET A 1 97 ? -10.567 -19.613 -4.855 1.00 93.12 97 MET A O 1
ATOM 811 N N . ARG A 1 98 ? -11.150 -17.838 -6.079 1.00 88.44 98 ARG A N 1
ATOM 812 C CA . ARG A 1 98 ? -11.685 -18.625 -7.212 1.00 88.44 98 ARG A CA 1
ATOM 813 C C . ARG A 1 98 ? -10.629 -19.496 -7.906 1.00 88.44 98 ARG A C 1
ATOM 815 O O . ARG A 1 98 ? -10.970 -20.456 -8.591 1.00 88.44 98 ARG A O 1
ATOM 822 N N . LYS A 1 99 ? -9.351 -19.129 -7.790 1.00 86.19 99 LYS A N 1
ATOM 823 C CA . LYS A 1 99 ? -8.196 -19.860 -8.324 1.00 86.19 99 LYS A CA 1
ATOM 824 C C . LYS A 1 99 ? -7.542 -20.770 -7.285 1.00 86.19 99 LYS A C 1
ATOM 826 O O . LYS A 1 99 ? -6.618 -21.482 -7.657 1.00 86.19 99 LYS A O 1
ATOM 831 N N . ASN A 1 100 ? -8.030 -20.800 -6.042 1.00 87.88 100 ASN A N 1
ATOM 832 C CA . ASN A 1 100 ? -7.591 -21.749 -5.017 1.00 87.88 100 ASN A CA 1
ATOM 833 C C . ASN A 1 100 ? -8.182 -23.148 -5.271 1.00 87.88 100 ASN A C 1
ATOM 835 O O . ASN A 1 100 ? -8.935 -23.696 -4.471 1.00 87.88 100 ASN A O 1
ATOM 839 N N . ARG A 1 101 ? -7.900 -23.685 -6.454 1.00 83.94 101 ARG A N 1
ATOM 840 C CA . ARG A 1 101 ? -8.255 -25.030 -6.898 1.00 83.94 101 ARG A CA 1
ATOM 841 C C . ARG A 1 101 ? -6.962 -25.832 -7.072 1.00 83.94 101 ARG A C 1
ATOM 843 O O . ARG A 1 101 ? -5.924 -25.209 -7.306 1.00 83.94 101 ARG A O 1
ATOM 850 N N . PRO A 1 102 ? -7.009 -27.174 -6.993 1.00 82.94 102 PRO A N 1
ATOM 851 C CA . PRO A 1 102 ? -5.875 -28.007 -7.377 1.00 82.94 102 PRO A CA 1
ATOM 852 C C . PRO A 1 102 ? -5.371 -27.598 -8.762 1.00 82.94 102 PRO A C 1
ATOM 854 O O . PRO A 1 102 ? -6.174 -27.234 -9.630 1.00 82.94 102 PRO A O 1
ATOM 857 N N . ASP A 1 103 ? -4.051 -27.611 -8.944 1.00 76.00 103 ASP A N 1
ATOM 858 C CA . ASP A 1 103 ? -3.441 -27.266 -10.224 1.00 76.00 103 ASP A CA 1
ATOM 859 C C . ASP A 1 103 ? -4.055 -28.123 -11.339 1.00 76.00 103 ASP A C 1
ATOM 861 O O . ASP A 1 103 ? -4.199 -29.337 -11.203 1.00 76.00 103 ASP A O 1
ATOM 865 N N . ALA A 1 104 ? -4.459 -27.472 -12.429 1.00 77.81 104 ALA A N 1
ATOM 866 C CA . ALA A 1 104 ? -5.076 -28.146 -13.564 1.00 77.81 104 ALA A CA 1
ATOM 867 C C . ALA A 1 104 ? -4.051 -28.951 -14.378 1.00 77.81 104 ALA A C 1
ATOM 869 O O . ALA A 1 104 ? -4.444 -29.855 -15.111 1.00 77.81 104 ALA A O 1
ATOM 870 N N . TYR A 1 105 ? -2.756 -28.636 -14.246 1.00 73.56 105 TYR A N 1
ATOM 871 C CA . TYR A 1 105 ? -1.674 -29.293 -14.980 1.00 73.56 105 TYR A CA 1
ATOM 872 C C . TYR A 1 105 ? -0.531 -29.716 -14.047 1.00 73.56 105 TYR A C 1
ATOM 874 O O . TYR A 1 105 ? 0.584 -29.187 -14.142 1.00 73.56 105 TYR A O 1
ATOM 882 N N . PRO A 1 106 ? -0.778 -30.696 -13.160 1.00 64.81 106 PRO A N 1
ATOM 883 C CA . PRO A 1 106 ? 0.249 -31.195 -12.260 1.00 64.81 106 PRO A CA 1
ATOM 884 C C . PRO A 1 106 ? 1.408 -31.786 -13.080 1.00 64.81 106 PRO A C 1
ATOM 886 O O . PRO A 1 106 ? 1.257 -32.812 -13.735 1.00 64.81 106 PRO A O 1
ATOM 889 N N . GLY A 1 107 ? 2.565 -31.114 -13.073 1.00 64.25 107 GLY A N 1
ATOM 890 C CA . GLY A 1 107 ? 3.774 -31.559 -13.783 1.00 64.25 107 GLY A CA 1
ATOM 891 C C . GLY A 1 107 ? 4.465 -30.498 -14.645 1.00 64.25 107 GLY A C 1
ATOM 892 O O . GLY A 1 107 ? 5.632 -30.674 -14.990 1.00 64.25 107 GLY A O 1
ATOM 893 N N . ILE A 1 108 ? 3.828 -29.353 -14.923 1.00 53.19 108 ILE A N 1
ATOM 894 C CA . ILE A 1 108 ? 4.455 -28.222 -15.644 1.00 53.19 108 ILE A CA 1
ATOM 895 C C . ILE A 1 108 ? 5.218 -27.312 -14.661 1.00 53.19 108 ILE A C 1
ATOM 897 O O . ILE A 1 108 ? 5.204 -26.088 -14.741 1.00 53.19 108 ILE A O 1
ATOM 901 N N . TRP A 1 109 ? 5.949 -27.902 -13.711 1.00 46.16 109 TRP A N 1
ATOM 902 C CA . TRP A 1 109 ? 6.816 -27.144 -12.796 1.00 46.16 109 TRP A CA 1
ATOM 903 C C . TRP A 1 109 ? 8.091 -26.606 -13.474 1.00 46.16 109 TRP A C 1
ATOM 905 O O . TRP A 1 109 ? 8.922 -25.972 -12.833 1.00 46.16 109 TRP A O 1
ATOM 915 N N . ASN A 1 110 ? 8.209 -26.760 -14.797 1.00 52.44 110 ASN A N 1
ATOM 916 C CA . ASN A 1 110 ? 9.031 -25.898 -15.643 1.00 52.44 110 ASN A CA 1
ATOM 917 C C . ASN A 1 110 ? 8.123 -24.818 -16.265 1.00 52.44 110 ASN A C 1
ATOM 919 O O . ASN A 1 110 ? 7.871 -24.833 -17.465 1.00 52.44 110 ASN A O 1
ATOM 923 N N . ALA A 1 111 ? 7.584 -23.903 -15.453 1.00 58.00 111 ALA A N 1
ATOM 924 C CA . ALA A 1 111 ? 6.597 -22.907 -15.900 1.00 58.00 111 ALA A CA 1
ATOM 925 C C . ALA A 1 111 ? 7.127 -21.912 -16.959 1.00 58.00 111 ALA A C 1
ATOM 927 O O . ALA A 1 111 ? 6.358 -21.129 -17.508 1.00 58.00 111 ALA A O 1
ATOM 928 N N . HIS A 1 112 ? 8.431 -21.930 -17.248 1.00 63.75 112 HIS A N 1
ATOM 929 C CA . HIS A 1 112 ? 9.040 -21.184 -18.345 1.00 63.75 112 HIS A CA 1
ATOM 930 C C . HIS A 1 112 ? 9.658 -22.161 -19.350 1.00 63.75 112 HIS A C 1
ATOM 932 O O . HIS A 1 112 ? 10.377 -23.077 -18.930 1.00 63.75 112 HIS A O 1
ATOM 938 N N . PRO A 1 113 ? 9.432 -21.968 -20.663 1.00 71.00 113 PRO A N 1
ATOM 939 C CA . PRO A 1 113 ? 10.101 -22.768 -21.675 1.00 71.00 113 PRO A CA 1
ATOM 940 C C . PRO A 1 113 ? 11.620 -22.668 -21.497 1.00 71.00 113 PRO A C 1
ATOM 942 O O . PRO A 1 113 ? 12.186 -21.571 -21.427 1.00 71.00 113 PRO A O 1
ATOM 945 N N . ARG A 1 114 ? 12.291 -23.820 -21.391 1.00 75.31 114 ARG A N 1
ATOM 946 C CA . ARG A 1 114 ? 13.755 -23.860 -21.307 1.00 75.31 114 ARG A CA 1
ATOM 947 C C . ARG A 1 114 ? 14.337 -23.276 -22.590 1.00 75.31 114 ARG A C 1
ATOM 949 O O . ARG A 1 114 ? 13.794 -23.499 -23.667 1.00 75.31 114 ARG A O 1
ATOM 956 N N . TYR A 1 115 ? 15.428 -22.528 -22.454 1.00 76.94 115 TYR A N 1
ATOM 957 C CA . TYR A 1 115 ? 16.132 -21.883 -23.569 1.00 76.94 115 TYR A CA 1
ATOM 958 C C . TYR A 1 115 ? 15.343 -20.793 -24.320 1.00 76.94 115 TYR A C 1
ATOM 960 O O . TYR A 1 115 ? 15.811 -20.295 -25.338 1.00 76.94 115 TYR A O 1
ATOM 968 N N . ALA A 1 116 ? 14.172 -20.373 -23.824 1.00 77.31 116 ALA A N 1
ATOM 969 C CA . ALA A 1 116 ? 13.426 -19.263 -24.427 1.00 77.31 116 ALA A CA 1
ATOM 970 C C . ALA A 1 116 ? 13.873 -17.887 -23.916 1.00 77.31 116 ALA A C 1
ATOM 972 O O . ALA A 1 116 ? 13.776 -16.892 -24.627 1.00 77.31 116 ALA A O 1
ATOM 973 N N . THR A 1 117 ? 14.367 -17.810 -22.681 1.00 77.44 117 THR A N 1
ATOM 974 C CA . THR A 1 117 ? 14.826 -16.553 -22.077 1.00 77.44 117 THR A CA 1
ATOM 975 C C . THR A 1 117 ? 16.343 -16.537 -21.972 1.00 77.44 117 THR A C 1
ATOM 977 O O . THR A 1 117 ? 16.920 -17.527 -21.521 1.00 77.44 117 THR A O 1
ATOM 980 N N . ARG A 1 118 ? 16.982 -15.406 -22.309 1.00 84.38 118 ARG A N 1
ATOM 981 C CA . ARG A 1 118 ? 18.430 -15.163 -22.105 1.00 84.38 118 ARG A CA 1
ATOM 982 C C . ARG A 1 118 ? 19.328 -16.222 -22.756 1.00 84.38 118 ARG A C 1
ATOM 984 O O . ARG A 1 118 ? 20.364 -16.589 -22.216 1.00 84.38 118 ARG A O 1
ATOM 991 N N . THR A 1 119 ? 18.898 -16.723 -23.909 1.00 87.56 119 THR A N 1
ATOM 992 C CA . THR A 1 119 ? 19.651 -17.669 -24.737 1.00 87.56 119 THR A CA 1
ATOM 993 C C . THR A 1 119 ? 20.095 -16.951 -26.005 1.00 87.56 119 THR A C 1
ATOM 995 O O . THR A 1 119 ? 19.304 -16.237 -26.617 1.00 87.56 119 THR A O 1
ATOM 998 N N . VAL A 1 120 ? 21.363 -17.116 -26.377 1.00 89.81 120 VAL A N 1
ATOM 999 C CA . VAL A 1 120 ? 21.964 -16.530 -27.581 1.00 89.81 120 VAL A CA 1
ATOM 1000 C C . VAL A 1 120 ? 22.500 -17.672 -28.433 1.00 89.81 120 VAL A C 1
ATOM 1002 O O . VAL A 1 120 ? 23.194 -18.548 -27.922 1.00 89.81 120 VAL A O 1
ATOM 1005 N N . MET A 1 121 ? 22.161 -17.670 -29.721 1.00 92.00 121 MET A N 1
ATOM 1006 C CA . MET A 1 121 ? 22.696 -18.641 -30.674 1.00 92.00 121 MET A CA 1
ATOM 1007 C C . MET A 1 121 ? 24.104 -18.227 -31.100 1.00 92.00 121 MET A C 1
ATOM 1009 O O . MET A 1 121 ? 24.346 -17.059 -31.407 1.00 92.00 121 MET A O 1
ATOM 1013 N N . VAL A 1 122 ? 25.020 -19.192 -31.133 1.00 94.69 122 VAL A N 1
ATOM 1014 C CA . VAL A 1 122 ? 26.385 -18.985 -31.624 1.00 94.69 122 VAL A CA 1
ATOM 1015 C C . VAL A 1 122 ? 26.375 -19.109 -33.143 1.00 94.69 122 VAL A C 1
ATOM 1017 O O . VAL A 1 122 ? 25.879 -20.098 -33.683 1.00 94.69 122 VAL A O 1
ATOM 1020 N N . LYS A 1 123 ? 26.916 -18.105 -33.832 1.00 92.88 123 LYS A N 1
ATOM 1021 C CA . LYS A 1 123 ? 27.075 -18.116 -35.288 1.00 92.88 123 LYS A CA 1
ATOM 1022 C C . LYS A 1 123 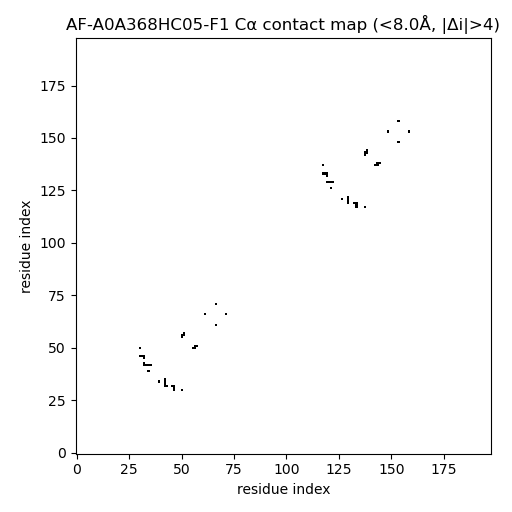? 28.534 -18.409 -35.628 1.00 92.88 123 LYS A C 1
ATOM 1024 O O . LYS A 1 123 ? 29.416 -17.912 -34.939 1.00 92.88 123 LYS A O 1
ATOM 1029 N N . ASP A 1 124 ? 28.777 -19.217 -36.660 1.00 93.44 124 ASP A N 1
ATOM 1030 C CA . ASP A 1 124 ? 30.116 -19.481 -37.216 1.00 93.44 124 ASP A CA 1
ATOM 1031 C C . ASP A 1 124 ? 31.155 -19.939 -36.166 1.00 93.44 124 ASP A C 1
ATOM 1033 O O . ASP A 1 124 ? 32.346 -19.678 -36.288 1.00 93.44 124 ASP A O 1
ATOM 1037 N N . ASN A 1 125 ? 30.684 -20.628 -35.117 1.00 91.88 125 ASN A N 1
ATOM 1038 C CA . ASN A 1 125 ? 31.467 -21.062 -33.953 1.00 91.88 125 ASN A CA 1
ATOM 1039 C C . ASN A 1 125 ? 32.187 -19.928 -33.180 1.00 91.88 125 ASN A C 1
ATOM 1041 O O . ASN A 1 125 ? 33.099 -20.198 -32.401 1.00 91.88 125 ASN A O 1
ATOM 1045 N N . ASP A 1 126 ? 31.767 -18.671 -33.350 1.00 94.94 126 ASP A N 1
ATOM 1046 C CA . ASP A 1 126 ? 32.310 -17.519 -32.622 1.00 94.94 126 ASP A CA 1
ATOM 1047 C C . ASP A 1 126 ? 31.602 -17.335 -31.267 1.00 94.94 126 ASP A C 1
ATOM 1049 O O . ASP A 1 126 ? 30.583 -16.645 -31.127 1.00 94.94 126 ASP A O 1
ATOM 1053 N N . VAL A 1 127 ? 32.143 -18.010 -30.252 1.00 93.75 127 VAL A N 1
ATOM 1054 C CA . VAL A 1 127 ? 31.610 -18.001 -28.883 1.00 93.75 127 VAL A CA 1
ATOM 1055 C C . VAL A 1 127 ? 31.860 -16.663 -28.181 1.00 93.75 127 VAL A C 1
ATOM 1057 O O . VAL A 1 127 ? 31.010 -16.218 -27.405 1.00 93.75 127 VAL A O 1
ATOM 1060 N N . ASP A 1 128 ? 32.974 -15.991 -28.468 1.00 95.44 128 ASP A N 1
ATOM 1061 C CA . ASP A 1 128 ? 33.367 -14.752 -27.791 1.00 95.44 128 ASP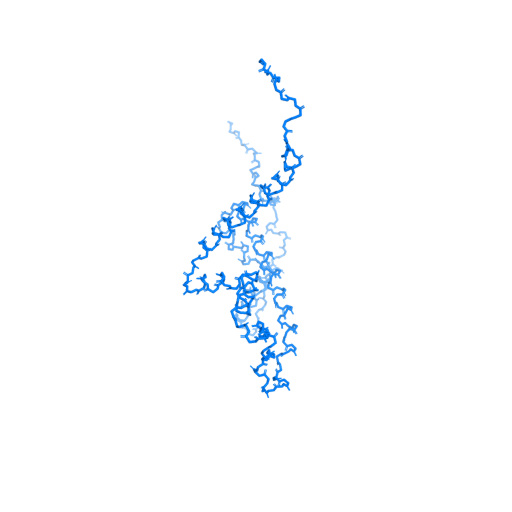 A CA 1
ATOM 1062 C C . ASP A 1 128 ? 32.416 -13.604 -28.143 1.00 95.44 128 ASP A C 1
ATOM 1064 O O . ASP A 1 128 ? 31.935 -12.880 -27.258 1.00 95.44 128 ASP A O 1
ATOM 1068 N N . SER A 1 129 ? 32.052 -13.484 -29.422 1.00 93.75 129 SER A N 1
ATOM 1069 C CA . SER A 1 129 ? 31.047 -12.516 -29.871 1.00 93.75 129 SER A CA 1
ATOM 1070 C C . SER A 1 129 ? 29.669 -12.797 -29.268 1.00 93.75 129 SER A C 1
ATOM 1072 O O . SER A 1 129 ? 28.988 -11.866 -28.819 1.00 93.75 129 SER A O 1
ATOM 1074 N N . ALA A 1 130 ? 29.260 -14.069 -29.198 1.00 94.00 130 ALA A N 1
ATOM 1075 C CA . ALA A 1 130 ? 27.986 -14.468 -28.599 1.00 94.00 130 ALA A CA 1
ATOM 1076 C C . ALA A 1 130 ? 27.939 -14.177 -27.088 1.00 94.00 130 ALA A C 1
ATOM 1078 O O . ALA A 1 130 ? 26.936 -13.669 -26.580 1.00 94.00 130 ALA A O 1
ATOM 1079 N N . PHE A 1 131 ? 29.036 -14.428 -26.369 1.00 94.94 131 PHE A N 1
ATOM 1080 C CA . PHE A 1 131 ? 29.151 -14.149 -24.939 1.00 94.94 131 PHE A CA 1
ATOM 1081 C C . PHE A 1 131 ? 29.174 -12.644 -24.640 1.00 94.94 131 PHE A C 1
ATOM 1083 O O . PHE A 1 131 ? 28.489 -12.176 -23.727 1.00 94.94 131 PHE A O 1
ATOM 1090 N N . SER A 1 132 ? 29.898 -11.860 -25.442 1.00 95.19 132 SER A N 1
ATOM 1091 C CA . SER A 1 132 ? 29.895 -10.395 -25.356 1.00 95.19 132 SER A CA 1
ATOM 1092 C C . SER A 1 132 ? 28.492 -9.820 -25.578 1.00 95.19 132 SER A C 1
ATOM 1094 O O . SER A 1 132 ? 28.042 -8.942 -24.834 1.00 95.19 132 SER A O 1
ATOM 1096 N N . LEU A 1 133 ? 27.756 -10.360 -26.555 1.00 94.19 133 LEU A N 1
ATOM 1097 C CA . LEU A 1 133 ? 26.370 -9.981 -26.817 1.00 94.19 133 LEU A CA 1
ATOM 1098 C C . LEU A 1 133 ? 25.446 -10.344 -25.647 1.00 94.19 133 LEU A C 1
ATOM 1100 O O . LEU A 1 133 ? 24.654 -9.501 -25.225 1.00 94.19 133 LEU A O 1
ATOM 1104 N N . LEU A 1 134 ? 25.579 -11.547 -25.079 1.00 94.44 134 LEU A N 1
ATOM 1105 C CA . LEU A 1 134 ? 24.813 -11.957 -23.902 1.00 94.44 134 LEU A CA 1
ATOM 1106 C C . LEU A 1 134 ? 25.074 -11.025 -22.710 1.00 94.44 134 LEU A C 1
ATOM 1108 O O . LEU A 1 134 ? 24.126 -10.542 -22.096 1.00 94.44 134 LEU A O 1
ATOM 1112 N N . ASN A 1 135 ? 26.337 -10.709 -22.415 1.00 94.50 135 ASN A N 1
ATOM 1113 C CA . ASN A 1 135 ? 26.686 -9.796 -21.325 1.00 94.50 135 ASN A CA 1
ATOM 1114 C C . ASN A 1 135 ? 26.106 -8.397 -21.534 1.00 94.50 135 ASN A C 1
ATOM 1116 O O . ASN A 1 135 ? 25.586 -7.812 -20.588 1.00 94.50 135 ASN A O 1
ATOM 1120 N N . ARG A 1 136 ? 26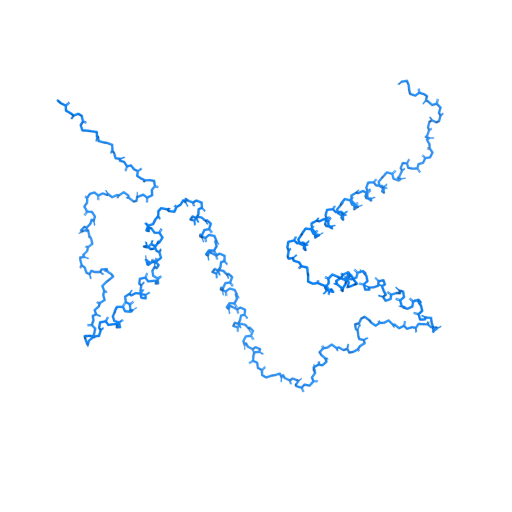.129 -7.881 -22.768 1.00 94.81 136 ARG A N 1
ATOM 1121 C CA . ARG A 1 136 ? 25.523 -6.586 -23.103 1.00 94.81 136 ARG A CA 1
ATOM 1122 C C . ARG A 1 136 ? 24.013 -6.582 -22.867 1.00 94.81 136 ARG A C 1
ATOM 1124 O O . ARG A 1 136 ? 23.495 -5.616 -22.317 1.00 94.81 136 ARG A O 1
ATOM 1131 N N . LEU A 1 137 ? 23.315 -7.653 -23.255 1.00 93.56 137 LEU A N 1
ATOM 1132 C CA . LEU A 1 137 ? 21.875 -7.797 -23.016 1.00 93.56 137 LEU A CA 1
ATOM 1133 C C . LEU A 1 137 ? 21.561 -7.853 -21.513 1.00 93.56 137 LEU A C 1
ATOM 1135 O O . LEU A 1 137 ? 20.673 -7.147 -21.042 1.00 93.56 137 LEU A O 1
ATOM 1139 N N . LEU A 1 138 ? 22.326 -8.635 -20.746 1.00 93.25 138 LEU A N 1
ATOM 1140 C CA . LEU A 1 138 ? 22.149 -8.744 -19.294 1.00 93.25 138 LEU A CA 1
ATOM 1141 C C . LEU A 1 138 ? 22.467 -7.434 -18.556 1.00 93.25 138 LEU A C 1
ATOM 1143 O O . LEU A 1 138 ? 21.834 -7.137 -17.541 1.00 93.25 138 LEU A O 1
ATOM 1147 N N . ASP A 1 139 ? 23.438 -6.658 -19.038 1.00 93.56 139 ASP A N 1
ATOM 1148 C CA . ASP A 1 139 ? 23.785 -5.359 -18.457 1.00 93.56 139 ASP A CA 1
ATOM 1149 C C . ASP A 1 139 ? 22.734 -4.290 -18.789 1.00 93.56 139 ASP A C 1
ATOM 1151 O O . ASP A 1 139 ? 22.333 -3.531 -17.908 1.00 93.56 139 ASP A O 1
ATOM 1155 N N . ALA A 1 140 ? 22.200 -4.291 -20.018 1.00 91.88 140 ALA A N 1
ATOM 1156 C CA . ALA A 1 140 ? 21.112 -3.402 -20.432 1.00 91.88 140 ALA A CA 1
ATOM 1157 C C . ALA A 1 140 ? 19.816 -3.637 -19.632 1.00 91.88 140 ALA A C 1
ATOM 1159 O O . ALA A 1 140 ? 19.135 -2.680 -19.268 1.00 91.88 140 ALA A O 1
ATOM 1160 N N . GLU A 1 141 ? 19.499 -4.893 -19.297 1.00 90.62 141 GLU A N 1
ATOM 1161 C CA . GLU A 1 141 ? 18.395 -5.246 -18.385 1.00 90.62 141 GLU A CA 1
ATOM 1162 C C . GLU A 1 141 ? 18.712 -4.942 -16.905 1.00 90.62 141 GLU A C 1
ATOM 1164 O O . GLU A 1 141 ? 17.849 -5.074 -16.035 1.00 90.62 141 GLU A O 1
ATOM 1169 N N . GLY A 1 142 ? 19.953 -4.565 -16.582 1.00 91.50 142 GLY A N 1
ATOM 1170 C CA . GLY A 1 142 ? 20.410 -4.304 -15.218 1.00 91.50 142 GLY A CA 1
ATOM 1171 C C . GLY A 1 142 ? 20.589 -5.560 -14.356 1.00 91.50 142 GLY A C 1
ATOM 1172 O O . GLY A 1 142 ? 20.833 -5.445 -13.151 1.00 91.50 142 GLY A O 1
ATOM 1173 N N . LEU A 1 143 ? 20.509 -6.763 -14.934 1.00 91.50 143 LEU A N 1
ATOM 1174 C CA . LEU A 1 143 ? 20.605 -8.030 -14.201 1.00 91.50 143 LEU A CA 1
ATOM 1175 C C . LEU A 1 143 ? 21.972 -8.216 -13.551 1.00 91.50 143 LEU A C 1
ATOM 1177 O O . LEU A 1 143 ? 22.045 -8.611 -12.388 1.00 91.50 143 LEU A O 1
ATOM 1181 N N . LEU A 1 144 ? 23.052 -7.863 -14.251 1.00 91.88 144 LEU A N 1
ATOM 1182 C CA . LEU A 1 144 ? 24.404 -7.940 -13.688 1.00 91.88 144 LEU A CA 1
ATOM 1183 C C . LEU A 1 144 ? 24.554 -7.035 -12.456 1.00 91.88 144 LEU A C 1
ATOM 1185 O O . LEU A 1 144 ? 25.195 -7.407 -11.472 1.00 91.88 144 LEU A O 1
ATOM 1189 N N . LYS A 1 145 ? 23.905 -5.866 -12.472 1.00 90.44 145 LYS A N 1
ATOM 1190 C CA . LYS A 1 145 ? 23.869 -4.938 -11.337 1.00 90.44 145 LYS A CA 1
ATOM 1191 C C . LYS A 1 145 ? 23.080 -5.512 -10.162 1.00 90.44 145 LYS A C 1
ATOM 1193 O O . LYS A 1 145 ? 23.515 -5.379 -9.020 1.00 90.44 145 LYS A O 1
ATOM 1198 N N . ILE A 1 146 ? 21.941 -6.149 -10.436 1.00 91.62 146 ILE A N 1
ATOM 1199 C CA . ILE A 1 146 ? 21.118 -6.814 -9.419 1.00 91.62 146 ILE A CA 1
ATOM 1200 C C . ILE A 1 146 ? 21.918 -7.931 -8.752 1.00 91.62 146 ILE A C 1
ATOM 1202 O O . ILE A 1 146 ? 22.048 -7.908 -7.533 1.00 91.62 146 ILE A O 1
ATOM 1206 N N . VAL A 1 147 ? 22.527 -8.829 -9.533 1.00 92.19 147 VAL A N 1
ATOM 1207 C CA . VAL A 1 147 ? 23.316 -9.963 -9.019 1.00 92.19 147 VAL A CA 1
ATOM 1208 C C . VAL A 1 147 ? 24.418 -9.492 -8.068 1.00 92.19 147 VAL A C 1
ATOM 1210 O O . VAL A 1 147 ? 24.547 -10.020 -6.964 1.00 92.19 147 VAL A O 1
ATOM 1213 N N . ARG A 1 148 ? 25.168 -8.448 -8.447 1.00 90.44 148 ARG A N 1
ATOM 1214 C CA . ARG A 1 148 ? 26.221 -7.865 -7.595 1.00 90.44 148 ARG A CA 1
ATOM 1215 C C . ARG A 1 148 ? 25.663 -7.259 -6.305 1.00 90.44 148 ARG A C 1
ATOM 1217 O O . ARG A 1 148 ? 26.275 -7.386 -5.252 1.00 90.44 148 ARG A O 1
ATOM 1224 N N . ARG A 1 149 ? 24.499 -6.605 -6.366 1.00 87.88 149 ARG A N 1
ATOM 1225 C CA . ARG A 1 149 ? 23.854 -5.975 -5.200 1.00 87.88 149 ARG A CA 1
ATOM 1226 C C . ARG A 1 149 ? 23.258 -6.980 -4.228 1.00 87.88 149 ARG A C 1
ATOM 1228 O O . ARG A 1 149 ? 23.277 -6.733 -3.030 1.00 87.88 149 ARG A O 1
ATOM 1235 N N . THR A 1 150 ? 22.712 -8.081 -4.732 1.00 90.44 150 THR A N 1
ATOM 1236 C CA . THR A 1 150 ? 22.057 -9.105 -3.910 1.00 90.44 150 THR A CA 1
ATOM 1237 C C . THR A 1 150 ? 23.030 -10.129 -3.342 1.00 90.44 150 THR A C 1
ATOM 1239 O O . THR A 1 150 ? 22.612 -10.969 -2.553 1.00 90.44 150 THR A O 1
ATOM 1242 N N . GLN A 1 151 ? 24.314 -10.072 -3.717 1.00 90.88 151 GLN A N 1
ATOM 1243 C CA . GLN A 1 151 ? 25.343 -10.958 -3.169 1.00 90.88 151 GLN A CA 1
ATOM 1244 C C . GLN A 1 151 ? 25.454 -10.834 -1.641 1.00 90.88 151 GLN A C 1
ATOM 1246 O O . GLN A 1 151 ? 25.707 -11.824 -0.960 1.00 90.88 151 GLN A O 1
ATOM 1251 N N . TYR A 1 152 ? 25.212 -9.636 -1.102 1.00 92.06 152 TYR A N 1
ATOM 1252 C CA . TYR A 1 152 ? 25.174 -9.376 0.333 1.00 92.06 152 TYR A CA 1
ATOM 1253 C C . TYR A 1 152 ? 23.911 -8.607 0.704 1.00 92.06 152 TYR A C 1
ATOM 1255 O O . TYR A 1 152 ? 23.377 -7.829 -0.085 1.00 92.06 152 TYR A O 1
ATOM 1263 N N . TYR A 1 153 ? 23.440 -8.792 1.936 1.00 92.75 153 TYR A N 1
ATOM 1264 C CA . TYR A 1 153 ? 22.294 -8.038 2.427 1.00 92.75 153 TYR A CA 1
ATOM 1265 C C . TYR A 1 153 ? 22.621 -6.540 2.533 1.00 92.75 153 TYR A C 1
ATOM 1267 O O . TYR A 1 153 ? 23.495 -6.127 3.298 1.00 92.75 153 TYR A O 1
ATOM 1275 N N . GLN A 1 154 ? 21.864 -5.719 1.805 1.00 89.94 154 GLN A N 1
ATOM 1276 C CA . GLN A 1 154 ? 21.926 -4.262 1.876 1.00 89.94 154 GLN A CA 1
ATOM 1277 C C . GLN A 1 154 ? 20.775 -3.731 2.738 1.00 89.94 154 GLN A C 1
ATOM 1279 O O . GLN A 1 154 ? 19.606 -4.039 2.507 1.00 89.94 154 GLN A O 1
ATOM 1284 N N . LYS A 1 155 ? 21.086 -2.888 3.731 1.00 94.25 155 LYS A N 1
ATOM 1285 C CA . LYS A 1 155 ? 20.060 -2.293 4.602 1.00 94.25 155 LYS A CA 1
ATOM 1286 C C . LYS A 1 155 ? 19.149 -1.333 3.807 1.00 94.25 155 LYS A C 1
ATOM 1288 O O . LYS A 1 155 ? 19.658 -0.589 2.964 1.00 94.25 155 LYS A O 1
ATOM 1293 N N . PRO A 1 156 ? 17.844 -1.219 4.134 1.00 93.75 156 PRO A N 1
ATOM 1294 C CA . PRO A 1 156 ? 16.897 -0.411 3.356 1.00 93.75 156 PRO A CA 1
ATOM 1295 C C . PRO A 1 156 ? 17.278 1.067 3.188 1.00 93.75 156 PRO A C 1
ATOM 1297 O O . PRO A 1 156 ? 17.018 1.662 2.147 1.00 93.75 156 PRO A O 1
ATOM 1300 N N . TYR A 1 157 ? 17.898 1.689 4.196 1.00 93.00 157 TYR A N 1
ATOM 1301 C CA . TYR A 1 157 ? 18.315 3.091 4.086 1.00 93.00 157 TYR A CA 1
ATOM 1302 C C . TYR A 1 157 ? 19.493 3.278 3.117 1.00 93.00 157 TYR A C 1
ATOM 1304 O O . TYR A 1 157 ? 19.521 4.274 2.400 1.00 93.00 157 TYR A O 1
ATOM 1312 N N . MET A 1 158 ? 20.418 2.311 3.050 1.00 93.31 158 MET A N 1
ATOM 1313 C CA . MET A 1 158 ? 21.543 2.333 2.109 1.00 93.31 158 MET A CA 1
ATOM 1314 C C . MET A 1 158 ? 21.040 2.182 0.673 1.00 93.31 158 MET A C 1
ATOM 1316 O O . MET A 1 158 ? 21.475 2.908 -0.215 1.00 93.31 158 MET A O 1
ATOM 1320 N N . GLN A 1 159 ? 20.062 1.295 0.461 1.00 91.88 159 GLN A N 1
ATOM 1321 C CA . GLN A 1 159 ? 19.421 1.114 -0.840 1.00 91.88 159 GLN A CA 1
ATOM 1322 C C . GLN A 1 159 ? 18.721 2.400 -1.307 1.00 91.88 159 GLN A C 1
ATOM 1324 O O . GLN A 1 159 ? 18.886 2.808 -2.456 1.00 91.88 159 GLN A O 1
ATOM 1329 N N . ARG A 1 160 ? 17.987 3.080 -0.412 1.00 93.62 160 ARG A N 1
ATOM 1330 C CA . ARG A 1 160 ? 17.348 4.373 -0.719 1.00 93.62 160 ARG A CA 1
ATOM 1331 C C . ARG A 1 160 ? 18.365 5.461 -1.056 1.00 93.62 160 ARG A C 1
ATOM 1333 O O . ARG A 1 160 ? 18.165 6.190 -2.023 1.00 93.62 160 ARG A O 1
ATOM 1340 N N . GLN A 1 161 ? 19.450 5.558 -0.287 1.00 94.62 161 GLN A N 1
ATOM 1341 C CA . GLN A 1 161 ? 20.511 6.534 -0.537 1.00 94.62 161 GLN A CA 1
ATOM 1342 C C . GLN A 1 161 ? 21.163 6.305 -1.904 1.00 94.62 161 GLN A C 1
ATOM 1344 O O . GLN A 1 161 ? 21.303 7.243 -2.684 1.00 94.62 161 GLN A O 1
ATOM 1349 N N . GLN A 1 162 ? 21.503 5.056 -2.224 1.00 90.44 162 GLN A N 1
ATOM 1350 C CA . GLN A 1 162 ? 22.089 4.709 -3.513 1.00 90.44 162 GLN A CA 1
ATOM 1351 C C . GLN A 1 162 ? 21.139 5.019 -4.675 1.00 90.44 162 GLN A C 1
ATOM 1353 O O . GLN A 1 162 ? 21.570 5.587 -5.672 1.00 90.44 162 GLN A O 1
ATOM 1358 N N . LEU A 1 163 ? 19.851 4.686 -4.546 1.00 91.75 163 LEU A N 1
ATOM 1359 C CA . LEU A 1 163 ? 18.858 4.964 -5.585 1.00 91.75 163 LEU A CA 1
ATOM 1360 C C . LEU A 1 163 ? 18.698 6.470 -5.830 1.00 91.75 163 LEU A C 1
ATOM 1362 O O . LEU A 1 163 ? 18.608 6.894 -6.978 1.00 91.75 163 LEU A O 1
ATOM 1366 N N . SER A 1 164 ? 18.734 7.278 -4.766 1.00 94.25 164 SER A N 1
ATOM 1367 C CA . SER A 1 164 ? 18.727 8.738 -4.881 1.00 94.25 164 SER A CA 1
ATOM 1368 C C . SER A 1 164 ? 19.951 9.256 -5.634 1.00 94.25 164 SER A C 1
ATOM 1370 O O . SER A 1 164 ? 19.800 10.086 -6.523 1.00 94.25 164 SER A O 1
ATOM 1372 N N . ILE A 1 165 ? 21.150 8.765 -5.301 1.00 95.25 165 ILE A N 1
ATOM 1373 C CA . ILE A 1 165 ? 22.392 9.169 -5.975 1.00 95.25 165 ILE A CA 1
ATOM 1374 C C . ILE A 1 165 ? 22.328 8.792 -7.456 1.00 95.25 165 ILE A C 1
ATOM 1376 O O . ILE A 1 165 ? 22.582 9.631 -8.311 1.00 95.25 165 ILE A O 1
ATOM 1380 N N . GLU A 1 166 ? 21.932 7.558 -7.768 1.00 92.69 166 GLU A N 1
ATOM 1381 C CA . GLU A 1 166 ? 21.843 7.081 -9.150 1.00 92.69 166 GLU A CA 1
ATOM 1382 C C . GLU A 1 166 ? 20.846 7.882 -9.983 1.00 92.69 166 GLU A C 1
ATOM 1384 O O . GLU A 1 166 ? 21.158 8.235 -11.118 1.00 92.69 166 GLU A O 1
ATOM 1389 N N . ALA A 1 167 ? 19.686 8.219 -9.416 1.00 93.00 167 ALA A N 1
ATOM 1390 C CA . ALA A 1 167 ? 18.704 9.063 -10.082 1.00 93.00 167 ALA A CA 1
ATOM 1391 C C . ALA A 1 167 ? 19.258 10.472 -10.350 1.00 93.00 167 ALA A C 1
ATOM 1393 O O . ALA A 1 167 ? 19.176 10.959 -11.476 1.00 93.00 167 ALA A O 1
ATOM 1394 N N . SER A 1 168 ? 19.873 11.112 -9.351 1.00 94.62 168 SER A N 1
ATOM 1395 C CA . SER A 1 168 ? 20.454 12.451 -9.509 1.00 94.62 168 SER A CA 1
ATOM 1396 C C . SER A 1 168 ? 21.602 12.473 -10.519 1.00 94.62 168 SER A C 1
ATOM 1398 O O . SER A 1 168 ? 21.664 13.373 -11.354 1.00 94.62 168 SER A O 1
ATOM 1400 N N . THR A 1 169 ? 22.489 11.476 -10.487 1.00 96.25 169 THR A N 1
ATOM 1401 C CA . THR A 1 169 ? 23.588 11.351 -11.450 1.00 96.25 169 THR A CA 1
ATOM 1402 C C . THR A 1 169 ? 23.070 11.102 -12.866 1.00 96.25 169 THR A C 1
ATOM 1404 O O . THR A 1 169 ? 23.599 11.687 -13.807 1.00 96.25 169 THR A O 1
ATOM 1407 N N . ALA A 1 170 ? 22.026 10.284 -13.036 1.00 93.69 170 ALA A N 1
ATOM 1408 C CA . ALA A 1 170 ? 21.425 10.035 -14.345 1.00 93.69 170 ALA A CA 1
ATOM 1409 C C . ALA A 1 170 ? 20.821 11.311 -14.950 1.00 93.69 170 ALA A C 1
ATOM 1411 O O . ALA A 1 170 ? 21.135 11.635 -16.092 1.00 93.69 170 ALA A O 1
ATOM 1412 N N . ILE A 1 171 ? 20.043 12.065 -14.166 1.00 93.56 171 ILE A N 1
ATOM 1413 C CA . ILE A 1 171 ? 19.455 13.347 -14.591 1.00 93.56 171 ILE A CA 1
ATOM 1414 C C . ILE A 1 171 ? 20.557 14.336 -14.983 1.00 93.56 171 ILE A C 1
ATOM 1416 O O . ILE A 1 171 ? 20.511 14.929 -16.057 1.00 93.56 171 ILE A O 1
ATOM 1420 N N . PHE A 1 172 ? 21.582 14.475 -14.139 1.00 96.31 172 PHE A N 1
ATOM 1421 C CA . PHE A 1 172 ? 22.695 15.381 -14.409 1.00 96.31 172 PHE A CA 1
ATOM 1422 C C . PHE A 1 172 ? 23.431 15.018 -15.704 1.00 96.31 172 PHE A C 1
ATOM 1424 O O . PHE A 1 172 ? 23.677 15.884 -16.541 1.00 96.31 172 PHE A O 1
ATOM 1431 N N . ASN A 1 173 ? 23.759 13.738 -15.892 1.00 95.06 173 ASN A N 1
ATOM 1432 C CA . ASN A 1 173 ? 24.445 13.271 -17.094 1.00 95.06 173 ASN A CA 1
ATOM 1433 C C . ASN A 1 173 ? 23.584 13.461 -18.347 1.00 95.06 173 ASN A C 1
ATOM 1435 O O . ASN A 1 173 ? 24.102 13.856 -19.390 1.00 95.06 173 ASN A O 1
ATOM 1439 N N . GLU A 1 174 ? 22.279 13.212 -18.253 1.00 95.75 174 GLU A N 1
ATOM 1440 C CA . GLU A 1 174 ? 21.344 13.430 -19.353 1.00 95.75 174 GLU A CA 1
ATOM 1441 C C . GLU A 1 174 ? 21.292 14.908 -19.762 1.00 95.75 174 GLU A C 1
ATOM 1443 O O . GLU A 1 174 ? 21.456 15.229 -20.942 1.00 95.75 174 GLU A O 1
ATOM 1448 N N . ASP A 1 175 ? 21.144 15.820 -18.802 1.00 95.19 175 ASP A N 1
ATOM 1449 C CA . ASP A 1 175 ? 21.100 17.258 -19.074 1.00 95.19 175 ASP A CA 1
ATOM 1450 C C . ASP A 1 175 ? 22.437 17.793 -19.604 1.00 95.19 175 ASP A C 1
ATOM 1452 O O . ASP A 1 175 ? 22.463 18.597 -20.543 1.00 95.19 175 ASP A O 1
ATOM 1456 N N . MET A 1 176 ? 23.562 17.305 -19.076 1.00 96.81 176 MET A N 1
ATOM 1457 C CA . MET A 1 176 ? 24.887 17.638 -19.598 1.00 96.81 176 MET A CA 1
ATOM 1458 C C . MET A 1 176 ? 25.072 17.140 -21.033 1.00 96.81 176 MET A C 1
ATOM 1460 O O . MET A 1 176 ? 25.554 17.900 -21.874 1.00 96.81 176 MET A O 1
ATOM 1464 N N . ASN A 1 177 ? 24.629 15.921 -21.349 1.00 95.50 177 ASN A N 1
ATOM 1465 C CA . ASN A 1 177 ? 24.665 15.386 -22.711 1.00 95.50 177 ASN A CA 1
ATOM 1466 C C . ASN A 1 177 ? 23.800 16.217 -23.664 1.00 95.50 177 ASN A C 1
ATOM 1468 O O . ASN A 1 177 ? 24.258 16.585 -24.748 1.00 95.50 177 ASN A O 1
ATOM 1472 N N . ARG A 1 178 ? 22.583 16.596 -23.253 1.00 94.44 178 ARG A N 1
ATOM 1473 C CA . ARG A 1 178 ? 21.705 17.485 -24.035 1.00 94.44 178 ARG A CA 1
ATOM 1474 C C . ARG A 1 178 ? 22.375 18.831 -24.310 1.00 94.44 178 ARG A C 1
ATOM 1476 O O . ARG A 1 178 ? 22.384 19.295 -25.452 1.00 94.44 178 ARG A O 1
ATOM 1483 N N . LYS A 1 179 ? 22.983 19.441 -23.289 1.00 95.38 179 LYS A N 1
ATOM 1484 C CA . LYS A 1 179 ? 23.713 20.708 -23.425 1.00 95.38 179 LYS A CA 1
ATOM 1485 C C . LYS A 1 179 ? 24.926 20.570 -24.343 1.00 95.38 179 LYS A C 1
ATOM 1487 O O . LYS A 1 179 ? 25.135 21.437 -25.189 1.00 95.38 179 LYS A O 1
ATOM 1492 N N . MET A 1 180 ? 25.697 19.491 -24.214 1.00 94.50 180 MET A N 1
ATOM 1493 C CA . MET A 1 180 ? 26.821 19.209 -25.106 1.00 94.50 180 MET A CA 1
ATOM 1494 C C . MET A 1 180 ? 26.347 19.102 -26.553 1.00 94.50 180 MET A C 1
ATOM 1496 O O . MET A 1 180 ? 26.821 19.869 -27.383 1.00 94.50 180 MET A O 1
ATOM 1500 N N . HIS A 1 181 ? 25.357 18.257 -26.857 1.00 93.31 181 HIS A N 1
ATOM 1501 C CA . HIS A 1 181 ? 24.813 18.134 -28.215 1.00 93.31 181 HIS A CA 1
ATOM 1502 C C . HIS A 1 181 ? 24.322 19.473 -28.782 1.00 93.31 181 HIS A C 1
ATOM 1504 O O . HIS A 1 181 ? 24.563 19.778 -29.950 1.00 93.31 181 HIS A O 1
ATOM 1510 N N . PHE A 1 182 ? 23.701 20.312 -27.952 1.00 93.00 182 PHE A N 1
ATOM 1511 C CA . PHE A 1 182 ? 23.287 21.653 -28.355 1.00 93.00 182 PHE A CA 1
ATOM 1512 C C . PHE A 1 182 ? 24.466 22.585 -28.668 1.00 93.00 182 PHE A C 1
ATOM 1514 O O . PHE A 1 182 ? 24.397 23.366 -29.618 1.00 93.00 182 PHE A O 1
ATOM 1521 N N . LEU A 1 183 ? 25.543 22.533 -27.882 1.00 93.56 183 LEU A N 1
AT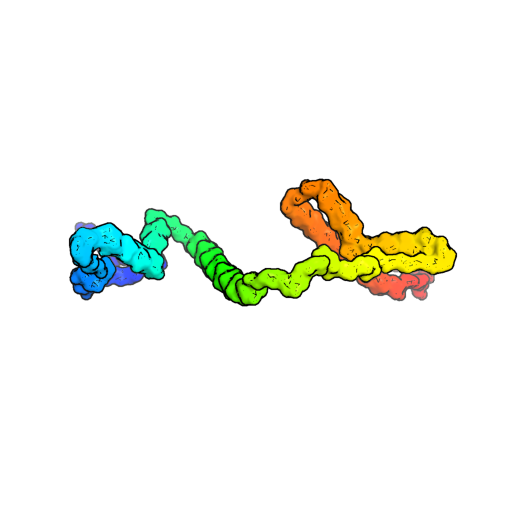OM 1522 C CA . LEU A 1 183 ? 26.739 23.353 -28.089 1.00 93.56 183 LEU A CA 1
ATOM 1523 C C . LEU A 1 183 ? 27.628 22.829 -29.220 1.00 93.56 183 LEU A C 1
ATOM 1525 O O . LEU A 1 183 ? 28.302 23.635 -29.857 1.00 93.56 183 LEU A O 1
ATOM 1529 N N . MET A 1 184 ? 27.577 21.534 -29.548 1.00 92.75 184 MET A N 1
ATOM 1530 C CA . MET A 1 184 ? 28.367 20.938 -30.636 1.00 92.75 184 MET A CA 1
ATOM 1531 C C . MET A 1 184 ? 28.122 21.614 -31.992 1.00 92.75 184 MET A C 1
ATOM 1533 O O . MET A 1 184 ? 29.031 21.688 -32.809 1.00 92.75 184 MET A O 1
ATOM 1537 N N . ARG A 1 185 ? 26.954 22.233 -32.218 1.00 89.75 185 ARG A N 1
ATOM 1538 C CA . ARG A 1 185 ? 26.693 23.054 -33.423 1.00 89.75 185 ARG A CA 1
ATOM 1539 C C . ARG A 1 185 ? 27.593 24.294 -33.550 1.00 89.75 185 ARG A C 1
ATOM 1541 O O . ARG A 1 185 ? 27.696 24.888 -34.622 1.00 89.75 185 ARG A O 1
ATOM 1548 N N . LYS A 1 186 ? 28.164 24.749 -32.433 1.00 88.38 186 LYS A N 1
ATOM 1549 C CA . LYS A 1 186 ? 29.105 25.870 -32.346 1.00 88.38 186 LYS A CA 1
ATOM 1550 C C . LYS A 1 186 ? 30.557 25.397 -32.334 1.00 88.38 186 LYS A C 1
ATOM 1552 O O . LYS A 1 186 ? 31.437 26.247 -32.339 1.00 88.38 186 LYS A O 1
ATOM 1557 N N . ASN A 1 187 ? 30.807 24.087 -32.366 1.00 88.94 187 ASN A N 1
ATOM 1558 C CA . ASN A 1 187 ? 32.145 23.515 -32.475 1.00 88.94 187 ASN A CA 1
ATOM 1559 C C . ASN A 1 187 ? 32.658 23.613 -33.921 1.00 88.94 187 ASN A C 1
ATOM 1561 O O . ASN A 1 187 ? 32.805 22.622 -34.630 1.00 88.94 187 ASN A O 1
ATOM 1565 N N . ARG A 1 188 ? 32.834 24.848 -34.381 1.00 86.62 188 ARG A N 1
ATOM 1566 C CA . ARG A 1 188 ? 33.378 25.209 -35.689 1.00 86.62 188 ARG A CA 1
ATOM 1567 C C . ARG A 1 188 ? 34.522 26.203 -35.476 1.00 86.62 188 ARG A C 1
ATOM 1569 O O . ARG A 1 188 ? 34.505 26.882 -34.447 1.00 86.62 188 ARG A O 1
ATOM 1576 N N . PRO A 1 189 ? 35.480 26.313 -36.415 1.00 87.38 189 PRO A N 1
ATOM 1577 C CA . PRO A 1 189 ? 36.502 27.353 -36.365 1.00 87.38 189 PRO A CA 1
ATOM 1578 C C . PRO A 1 189 ? 35.865 28.730 -36.178 1.00 87.38 189 PRO A C 1
ATOM 1580 O O . PRO A 1 189 ? 34.757 28.974 -36.672 1.00 87.38 189 PRO A O 1
ATOM 1583 N N . ASP A 1 190 ? 36.550 29.600 -35.440 1.00 83.19 190 ASP A N 1
ATOM 1584 C CA . ASP A 1 190 ? 36.063 30.952 -35.202 1.00 83.19 190 ASP A CA 1
ATOM 1585 C C . ASP A 1 190 ? 35.825 31.673 -36.536 1.00 83.19 190 ASP A C 1
ATOM 1587 O O . ASP A 1 190 ? 36.630 31.592 -37.463 1.00 83.19 190 ASP A O 1
ATOM 1591 N N . ALA A 1 191 ? 34.678 32.341 -36.639 1.00 83.94 191 ALA A N 1
ATOM 1592 C CA . ALA A 1 191 ? 34.271 33.038 -37.851 1.00 83.94 191 ALA A CA 1
ATOM 1593 C C . ALA A 1 191 ? 35.000 34.380 -38.022 1.00 83.94 191 ALA A C 1
ATOM 1595 O O . ALA A 1 191 ? 35.030 34.904 -39.134 1.00 83.94 191 ALA A O 1
ATOM 1596 N N . TYR A 1 192 ? 35.585 34.926 -36.949 1.00 82.31 192 TYR A N 1
ATOM 1597 C CA . TYR A 1 192 ? 36.255 36.229 -36.951 1.00 82.31 192 TYR A CA 1
ATOM 1598 C C . TYR A 1 192 ? 37.664 36.159 -36.340 1.00 82.31 192 TYR A C 1
ATOM 1600 O O . TYR A 1 192 ? 37.938 36.808 -35.328 1.00 82.31 192 TYR A O 1
ATOM 1608 N N . PRO A 1 193 ? 38.589 35.401 -36.955 1.00 77.25 193 PRO A N 1
ATOM 1609 C CA . PRO A 1 193 ? 39.944 35.284 -36.436 1.00 77.25 193 PRO A CA 1
ATOM 1610 C C . PRO A 1 193 ? 40.647 36.652 -36.443 1.00 77.25 193 PRO A C 1
ATOM 1612 O O . PRO A 1 193 ? 40.766 37.293 -37.486 1.00 77.25 193 PRO A O 1
ATOM 1615 N N . GLY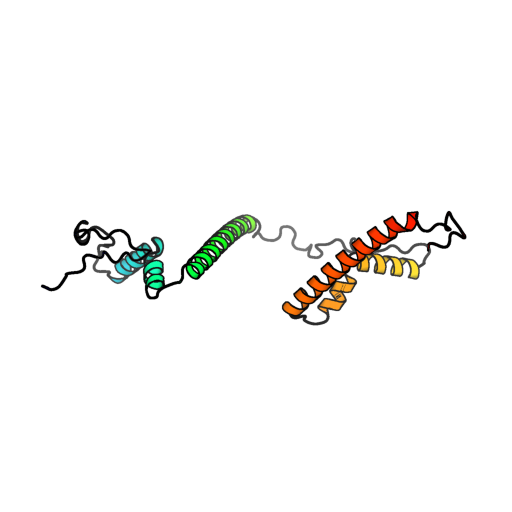 A 1 194 ? 41.130 37.095 -35.278 1.00 73.94 194 GLY A N 1
ATOM 1616 C CA . GLY A 1 194 ? 41.957 38.302 -35.136 1.00 73.94 194 GLY A CA 1
ATOM 1617 C C . GLY A 1 194 ? 41.254 39.554 -34.599 1.00 73.94 194 GLY A C 1
ATOM 1618 O O . GLY A 1 194 ? 41.910 40.585 -34.460 1.00 73.94 194 GLY A O 1
ATOM 1619 N N . GLN A 1 195 ? 39.965 39.497 -34.248 1.00 72.19 195 GLN A N 1
ATOM 1620 C CA . GLN A 1 195 ? 39.348 40.582 -33.478 1.00 72.19 195 GLN A CA 1
ATOM 1621 C C . GLN A 1 195 ? 39.758 40.473 -32.003 1.00 72.19 195 GLN A C 1
ATOM 1623 O O . GLN A 1 195 ? 39.284 39.608 -31.272 1.00 72.19 195 GLN A O 1
ATOM 1628 N N . ILE A 1 196 ? 40.662 41.354 -31.566 1.00 63.94 196 ILE A N 1
ATOM 1629 C CA . ILE A 1 196 ? 40.968 41.550 -30.147 1.00 63.94 196 ILE A CA 1
ATOM 1630 C C . ILE A 1 196 ? 39.764 42.282 -29.555 1.00 63.94 196 ILE A C 1
ATOM 1632 O O . ILE A 1 196 ? 39.547 43.458 -29.842 1.00 63.94 196 ILE A O 1
ATOM 1636 N N . THR A 1 197 ? 38.939 41.583 -28.782 1.00 61.78 197 THR A N 1
ATOM 1637 C CA . THR A 1 197 ? 37.919 42.239 -27.964 1.00 61.78 197 THR A CA 1
ATOM 1638 C C . THR A 1 197 ? 38.634 42.991 -26.843 1.00 61.78 197 THR A C 1
ATOM 1640 O O . THR A 1 197 ? 39.238 42.346 -25.983 1.00 61.78 197 THR A O 1
ATOM 1643 N N . SER A 1 198 ? 38.621 44.326 -26.908 1.00 50.97 198 SER A N 1
ATOM 1644 C CA . SER A 1 198 ? 39.051 45.223 -25.826 1.00 50.97 198 SER A CA 1
ATOM 1645 C C . SER A 1 198 ? 38.283 44.984 -24.530 1.00 50.97 198 SER A C 1
ATOM 1647 O O . SER A 1 198 ? 37.086 44.623 -24.618 1.00 50.97 198 SER A O 1
#

Foldseek 3Di:
DDDPDPDDPDDPDDDPPDPPVVPVDDPCPPLHFDDDPVPVPVRVVVSVVVCVVVPVVVVVVCVVDDDDPVNVVVVVVVVVVVVVVVVVVVVVCVVCVVVPDPDPDPPVPVVDPPCPPLHFDDDPVPVVVRVVVSVVVCVVVVVVVVVVQVVDDDDPVRVVVVVVVVVVVVVVVVVVVVVCVVCVVVVDPDPDPPDDDD

Solvent-accessible surface area (backbone atoms only — not comparable to full-atom values): 12659 Å² total; per-residue (Å²): 139,82,85,79,80,84,74,80,84,77,60,97,84,62,77,86,78,61,92,68,61,96,68,70,62,69,83,77,72,66,98,64,76,80,65,60,95,80,40,57,67,62,37,51,53,50,49,51,51,53,38,49,75,74,38,49,58,57,48,57,65,56,65,73,48,93,70,57,71,68,59,53,53,51,50,51,53,51,52,53,52,50,48,53,49,52,51,53,50,50,53,51,46,62,60,50,54,78,65,77,56,81,73,92,62,85,81,59,85,64,84,58,69,82,76,72,67,99,62,76,80,65,57,96,82,40,57,67,64,35,50,54,50,51,52,52,53,38,49,74,73,40,48,58,59,47,55,66,56,65,73,48,95,72,56,71,68,58,53,52,51,51,51,52,50,52,51,54,52,50,52,50,52,50,53,50,50,53,51,48,62,64,48,52,81,65,75,58,81,75,91,65,83,84,71,80,81,126